Protein 1Z1A (pdb70)

Nearest PDB structures (foldseek):
  1z1a-assembly1_A  TM=1.009E+00  e=1.243E-23  Saccharomyces cerevisiae
  1z1a-assembly2_B  TM=9.935E-01  e=4.463E-21  Saccharomyces cerevisiae
  1zbx-assembly1_B  TM=9.759E-01  e=7.693E-20  Saccharomyces cerevisiae
  1zhi-assembly1_B  TM=9.668E-01  e=1.564E-17  Saccharomyces cerevisiae
  2mqh-assembly1_A  TM=4.048E-01  e=4.113E+00  Chlamydomonas reinhardtii

GO terms:
  GO:0005677 chromatin silencing complex (C, IDA)
  GO:0030466 silent mating-type cassette heterochromatin formation (P, IDA)
  GO:0030466 silent mating-type cassette heterochromatin formation (P, IMP)
  GO:0031507 heterochromatin formation (P, IMP)
  GO:0005515 protein binding (F, IPI)

Sequence (230 aa):
STEEEYVSPRFLVADGFLIDLAEEKPINPKDPRLLTLLKDHQRAIDQNLVKWNDFKKYQDPIPLKAKTLFKFCKQIKKKFLRGADFKLHTLPTVLASCVPILLDDQTVQYLYDDEEEYVSPRFLVADGFLIDLAEEKPINPKDPRLLTLLKDHQRAIDQNLVKWNDFKKYQDPIPLKAKTLFKFCKQIKKKFLRGADFKLHTLPTEANTVLASCVPILLDDQTVQYLYDD

Radius of gyration: 24.29 Å; Cα contacts (8 Å, |Δi|>4): 399; chains: 2; bounding box: 46×57×57 Å

Organism: Saccharomyces cerevisiae (strain ATCC 204508 / S288c) (NCBI:txid559292)

Solvent-accessible surface area: 15407 Å² total

Foldseek 3Di:
DADKADLDPQWIDHQLFIAGQVQLATDALVPPCCPVVHDPVSNCCVVGHDHCVVCVVPQAAAEGQHDCSVVRHDWDWDAFDQDPVRDTGHDCHDIFTWGWDADPVRDIHTYGYD/DKDDLDPQWIDFLQFIAGQVQQATDALPDPVCPVVPDPVSNCSVVGGDHQVVCVPDQAAAEGQTDPSNVRHAWDWDFFDQDPVRDTGHDDDPVPGDIFTWHWDQGPVSDIHTYGYD

Structure (mmCIF, N/CA/C/O backbone):
data_1Z1A
#
_entry.id   1Z1A
#
_cell.length_a   60.928
_cell.length_b   60.928
_cell.length_c   159.257
_cell.angle_alpha   90.00
_cell.angle_beta   90.00
_cell.angle_gamma   120.00
#
_symmetry.space_group_name_H-M   'P 32 2 1'
#
loop_
_entity.id
_entity.type
_entity.pdbx_description
1 polymer 'Regulatory protein SIR1'
2 water water
#
loop_
_atom_site.group_PDB
_atom_site.id
_atom_site.type_symbol
_atom_site.label_atom_id
_atom_site.label_alt_id
_atom_site.label_comp_id
_atom_site.label_asym_id
_atom_site.label_entity_id
_atom_site.label_seq_id
_atom_site.pdbx_PDB_ins_code
_atom_site.Cartn_x
_atom_site.Cartn_y
_atom_site.Cartn_z
_atom_site.occupancy
_atom_site.B_iso_or_equiv
_atom_site.auth_seq_id
_atom_site.auth_comp_id
_atom_site.auth_asym_id
_atom_site.auth_atom_id
_atom_site.pdbx_PDB_model_num
ATOM 1 N N . SER A 1 15 ? 28.850 0.219 69.570 1.00 80.62 484 SER A N 1
ATOM 2 C CA . SER A 1 15 ? 29.948 -0.794 69.482 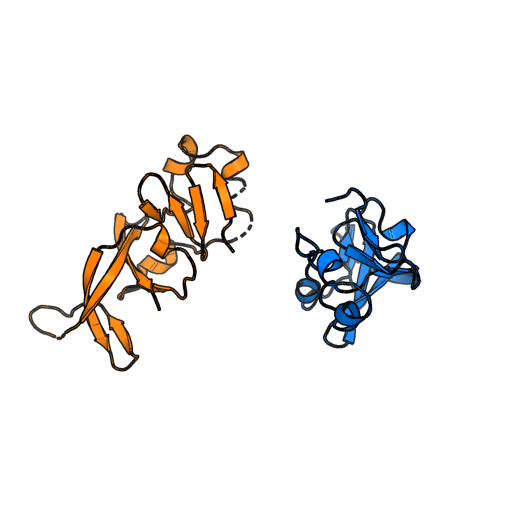1.00 82.00 484 SER A CA 1
ATOM 3 C C . SER A 1 15 ? 29.818 -1.849 70.565 1.00 79.71 484 SER A C 1
ATOM 4 O O . SER A 1 15 ? 29.122 -1.648 71.573 1.00 77.07 484 SER A O 1
ATOM 7 N N . THR A 1 16 ? 30.483 -2.978 70.356 1.00 81.14 485 THR A N 1
ATOM 8 C CA . THR A 1 16 ? 30.506 -4.027 71.360 1.00 79.18 485 THR A CA 1
ATOM 9 C C . THR A 1 16 ? 31.585 -3.761 72.409 1.00 77.00 485 THR A C 1
ATOM 10 O O . THR A 1 16 ? 31.307 -3.823 73.627 1.00 74.96 485 THR A O 1
ATOM 14 N N . GLU A 1 17 ? 32.801 -3.455 71.930 1.00 77.27 486 GLU A N 1
ATOM 15 C CA . GLU A 1 17 ? 33.967 -3.211 72.786 1.00 75.00 486 GLU A CA 1
ATOM 16 C C . GLU A 1 17 ? 33.645 -2.292 73.965 1.00 68.93 486 GLU A C 1
ATOM 17 O O . GLU A 1 17 ? 32.955 -1.282 73.816 1.00 66.92 486 GLU A O 1
ATOM 23 N N . GLU A 1 18 ? 34.140 -2.670 75.137 1.00 65.39 487 GLU A N 1
ATOM 24 C CA . GLU A 1 18 ? 33.965 -1.886 76.351 1.00 60.15 487 GLU A CA 1
ATOM 25 C C . GLU A 1 18 ? 34.669 -0.533 76.232 1.00 57.72 487 GLU A C 1
ATOM 26 O O . GLU A 1 18 ? 35.788 -0.456 75.738 1.00 58.85 487 GLU A O 1
ATOM 32 N N . GLU A 1 19 ? 34.006 0.528 76.689 1.00 53.29 488 GLU A N 1
ATOM 33 C CA . GLU A 1 19 ? 34.575 1.884 76.633 1.00 51.23 488 GLU A CA 1
ATOM 34 C C . GLU A 1 19 ? 34.617 2.593 77.984 1.00 48.22 488 GLU A C 1
ATOM 35 O O . GLU A 1 19 ? 33.617 2.682 78.695 1.00 46.21 488 GLU A O 1
ATOM 41 N N . TYR A 1 20 ? 35.793 3.095 78.316 1.00 47.81 489 TYR A N 1
ATOM 42 C CA . TYR A 1 20 ? 36.012 3.846 79.537 1.00 45.88 489 TYR A CA 1
ATOM 43 C C . TYR A 1 20 ? 35.375 5.226 79.475 1.00 43.63 489 TYR A C 1
ATOM 44 O O . TYR A 1 20 ? 35.559 5.971 78.506 1.00 43.63 489 TYR A O 1
ATOM 53 N N . VAL A 1 21 ? 34.631 5.571 80.516 1.00 41.35 490 VAL A N 1
ATOM 54 C CA . VAL A 1 21 ? 34.124 6.932 80.662 1.00 39.94 490 VAL A CA 1
ATOM 55 C C . VAL A 1 21 ? 34.746 7.598 81.903 1.00 40.22 490 VAL A C 1
ATOM 56 O O . VAL A 1 21 ? 35.393 8.640 81.808 1.00 40.41 490 VAL A O 1
ATOM 60 N N . SER A 1 22 ? 34.536 6.973 83.055 1.00 39.88 491 SER A N 1
ATOM 61 C CA . SER A 1 22 ? 35.202 7.342 84.290 1.00 41.08 491 SER A CA 1
ATOM 62 C C . SER A 1 22 ? 35.503 6.041 85.042 1.00 41.77 491 SER A C 1
ATOM 63 O O . SER A 1 22 ? 35.196 4.955 84.545 1.00 41.45 491 SER A O 1
ATOM 66 N N . PRO A 1 23 ? 36.122 6.130 86.217 1.00 43.72 492 PRO A N 1
ATOM 67 C CA . PRO A 1 23 ? 36.386 4.927 87.027 1.00 44.89 492 PRO A CA 1
ATOM 68 C C . PRO A 1 23 ? 35.088 4.230 87.415 1.00 43.57 492 PRO A C 1
ATOM 69 O O . PRO A 1 23 ? 35.055 3.012 87.603 1.00 44.59 492 PRO A O 1
ATOM 73 N N . ARG A 1 24 ? 34.023 5.013 87.506 1.00 41.65 493 ARG A N 1
ATOM 74 C CA . ARG A 1 24 ? 32.733 4.513 87.924 1.00 40.61 493 ARG A CA 1
ATOM 75 C C . ARG A 1 24 ? 31.827 4.111 86.742 1.00 37.41 493 ARG A C 1
ATOM 76 O O . ARG A 1 24 ? 30.866 3.361 86.934 1.00 35.99 493 ARG A O 1
ATOM 84 N N . PHE A 1 25 ? 32.143 4.609 85.533 1.00 35.26 494 PHE A N 1
ATOM 85 C CA . PHE A 1 25 ? 31.241 4.466 84.387 1.00 33.15 494 PHE A CA 1
ATOM 86 C C . PHE A 1 25 ? 31.888 3.863 83.151 1.00 33.31 494 PHE A C 1
ATOM 87 O O . PHE A 1 25 ? 32.944 4.317 82.671 1.00 34.24 494 PHE A O 1
ATOM 95 N N . LEU A 1 26 ? 31.210 2.862 82.623 1.00 32.66 495 LEU A N 1
ATOM 96 C CA . LEU A 1 26 ? 31.700 2.040 81.545 1.00 33.33 495 LEU A CA 1
ATOM 97 C C . LEU A 1 26 ? 30.582 1.975 80.518 1.00 32.40 495 LEU A C 1
ATOM 98 O O . LEU A 1 26 ? 29.396 2.028 80.882 1.00 31.57 495 LEU A O 1
ATOM 103 N N . VAL A 1 27 ? 30.947 1.860 79.246 1.00 32.14 496 VAL A N 1
ATOM 104 C CA . VAL A 1 27 ? 29.967 1.589 78.210 1.00 31.46 496 VAL A CA 1
ATOM 105 C C . VAL A 1 27 ? 30.168 0.196 77.621 1.00 32.26 496 VAL A C 1
ATOM 106 O O . VAL A 1 27 ? 31.288 -0.192 77.275 1.00 33.40 496 VAL A O 1
ATOM 110 N N . ALA A 1 28 ? 29.081 -0.555 77.527 1.00 31.50 497 ALA A N 1
ATOM 111 C CA . ALA A 1 28 ? 29.106 -1.865 76.886 1.00 33.09 497 ALA A CA 1
ATOM 112 C C . ALA A 1 28 ? 27.768 -2.115 76.252 1.00 32.95 497 ALA A C 1
ATOM 113 O O . ALA A 1 28 ? 26.717 -1.787 76.844 1.00 32.07 497 ALA A O 1
ATOM 115 N N . ASP A 1 29 ? 27.814 -2.655 75.034 1.00 34.60 498 ASP A N 1
ATOM 116 C CA . ASP A 1 29 ? 26.636 -3.091 74.285 1.00 35.65 498 ASP A CA 1
ATOM 117 C C . ASP A 1 29 ? 25.559 -2.017 74.156 1.00 34.72 498 ASP A C 1
ATOM 118 O O . ASP A 1 29 ? 24.379 -2.289 74.290 1.00 35.17 498 ASP A O 1
ATOM 123 N N . GLY A 1 30 ? 25.984 -0.797 73.893 1.00 35.58 499 GLY A N 1
ATOM 124 C CA . GLY A 1 30 ? 25.070 0.325 73.738 1.00 35.75 499 GLY A CA 1
ATOM 125 C C . GLY A 1 30 ? 24.567 0.937 75.038 1.00 34.09 499 GLY A C 1
ATOM 126 O O . GLY A 1 30 ? 23.772 1.891 75.010 1.00 35.04 499 GLY A O 1
ATOM 127 N N . PHE A 1 31 ? 25.010 0.410 76.179 1.00 31.86 500 PHE A N 1
ATOM 128 C CA . PHE A 1 31 ? 24.518 0.939 77.454 1.00 30.11 500 PHE A CA 1
ATOM 129 C C . PHE A 1 31 ? 25.615 1.534 78.277 1.00 29.69 500 PHE A C 1
ATOM 130 O O . PHE A 1 31 ? 26.762 1.072 78.234 1.00 30.13 500 PHE A O 1
ATOM 138 N N . LEU A 1 32 ? 25.270 2.582 79.014 1.00 29.13 501 LEU A N 1
ATOM 139 C CA . LEU A 1 32 ? 26.173 3.121 80.013 1.00 28.55 501 LEU A CA 1
ATOM 140 C C . LEU A 1 32 ? 25.875 2.434 81.334 1.00 28.16 501 LEU A C 1
ATOM 141 O O . LEU A 1 32 ? 24.726 2.438 81.806 1.00 27.54 501 LEU A O 1
ATOM 146 N N . ILE A 1 33 ? 26.917 1.855 81.928 1.00 28.40 502 ILE A N 1
ATOM 147 C CA . ILE A 1 33 ? 26.786 1.078 83.149 1.00 29.15 502 ILE A CA 1
ATOM 148 C C . ILE A 1 33 ? 27.374 1.782 84.368 1.00 30.61 502 ILE A C 1
ATOM 149 O O . ILE A 1 33 ? 28.534 2.224 84.363 1.00 31.11 502 ILE A O 1
ATOM 154 N N . ASP A 1 34 ? 26.559 1.871 85.414 1.00 31.77 503 ASP A N 1
ATOM 155 C CA . ASP A 1 34 ? 26.988 2.383 86.697 1.00 33.56 503 ASP A CA 1
ATOM 156 C C . ASP A 1 34 ? 27.636 1.221 87.444 1.00 35.39 503 ASP A C 1
ATOM 157 O O . ASP A 1 34 ? 26.942 0.318 87.900 1.00 35.92 503 ASP A O 1
ATOM 162 N N . LEU A 1 35 ? 28.964 1.248 87.562 1.00 36.81 504 LEU A N 1
ATOM 163 C CA . LEU A 1 35 ? 29.710 0.112 88.102 1.00 39.26 504 LEU A CA 1
ATOM 164 C C . LEU A 1 35 ? 29.607 0.005 89.612 1.00 42.54 504 LEU A C 1
ATOM 165 O O . LEU A 1 35 ? 29.843 -1.060 90.180 1.00 44.55 504 LEU A O 1
ATOM 170 N N . ALA A 1 36 ? 29.247 1.105 90.256 1.00 44.17 505 ALA A N 1
ATOM 171 C CA . ALA A 1 36 ? 29.083 1.117 91.706 1.00 48.31 505 ALA A CA 1
ATOM 172 C C . ALA A 1 36 ? 27.696 0.602 92.116 1.00 48.76 505 ALA A C 1
ATOM 173 O O . ALA A 1 36 ? 27.564 -0.089 93.117 1.00 51.40 505 ALA A O 1
ATOM 175 N N . GLU A 1 37 ? 26.676 0.942 91.331 1.00 46.89 506 GLU A N 1
ATOM 176 C CA . GLU A 1 37 ? 25.316 0.414 91.549 1.00 47.66 506 GLU A CA 1
ATOM 177 C C . GLU A 1 37 ? 25.031 -0.875 90.757 1.00 44.70 506 GLU A C 1
ATOM 178 O O . GLU A 1 37 ? 24.018 -1.528 90.975 1.00 44.51 506 GLU A O 1
ATOM 184 N N . GLU A 1 38 ? 25.946 -1.230 89.858 1.00 42.72 507 GLU A N 1
ATOM 185 C CA . GLU A 1 38 ? 25.841 -2.439 89.036 1.00 41.37 507 GLU A CA 1
ATOM 186 C C . GLU A 1 38 ? 24.537 -2.500 88.233 1.00 39.22 507 GLU A C 1
ATOM 187 O O . GLU A 1 38 ? 23.844 -3.531 88.212 1.00 38.34 507 GLU A O 1
ATOM 193 N N . LYS A 1 39 ? 24.214 -1.385 87.573 1.00 37.82 508 LYS A N 1
ATOM 194 C CA . LYS A 1 39 ? 23.059 -1.308 86.680 1.00 37.12 508 LYS A CA 1
ATOM 195 C C . LYS A 1 39 ? 23.310 -0.329 85.524 1.00 35.64 508 LYS A C 1
ATOM 196 O O . LYS A 1 39 ? 24.155 0.573 85.633 1.00 35.96 508 LYS A O 1
ATOM 202 N N . PRO A 1 40 ? 22.580 -0.484 84.424 1.00 34.20 509 PRO A N 1
ATOM 203 C CA . PRO A 1 40 ? 22.599 0.535 83.376 1.00 34.23 509 PRO A CA 1
ATOM 204 C C . PRO A 1 40 ? 22.005 1.833 83.912 1.00 35.56 509 PRO A C 1
ATOM 205 O O . PRO A 1 40 ? 21.217 1.824 84.858 1.00 36.80 509 PRO A O 1
ATOM 209 N N . ILE A 1 41 ? 22.419 2.949 83.339 1.00 36.46 510 ILE A N 1
ATOM 210 C CA . ILE A 1 41 ? 21.756 4.217 83.607 1.00 38.71 510 ILE A CA 1
ATOM 211 C C . ILE A 1 41 ? 21.458 4.891 82.278 1.00 39.40 510 ILE A C 1
ATOM 212 O O . ILE A 1 41 ? 22.273 4.837 81.350 1.00 38.73 510 ILE A O 1
ATOM 217 N N . ASN A 1 42 ? 20.254 5.440 82.154 1.00 42.15 511 ASN A N 1
ATOM 218 C CA . ASN A 1 42 ? 19.893 6.257 81.000 1.00 44.47 511 ASN A CA 1
ATOM 219 C C . ASN A 1 42 ? 20.976 7.319 80.778 1.00 45.81 511 ASN A C 1
ATOM 220 O O . ASN A 1 42 ? 21.311 8.051 81.699 1.00 46.14 511 ASN A O 1
ATOM 225 N N . PRO A 1 43 ? 21.538 7.369 79.572 1.00 46.91 512 PRO A N 1
ATOM 226 C CA . PRO A 1 43 ? 22.535 8.387 79.215 1.00 48.81 512 PRO A CA 1
ATOM 227 C C . PRO A 1 43 ? 22.002 9.820 79.322 1.00 52.91 512 PRO A C 1
ATOM 228 O O . PRO A 1 43 ? 22.778 10.774 79.263 1.00 53.83 512 PRO A O 1
ATOM 232 N N . LYS A 1 44 ? 20.692 9.959 79.484 1.00 56.41 513 LYS A N 1
ATOM 233 C CA . LYS A 1 44 ? 20.059 11.262 79.595 1.00 61.21 513 LYS A CA 1
ATOM 234 C C . LYS A 1 44 ? 19.538 11.480 81.010 1.00 63.13 513 LYS A C 1
ATOM 235 O O . LYS A 1 44 ? 18.760 12.401 81.262 1.00 66.60 513 LYS A O 1
ATOM 241 N N . ASP A 1 45 ? 19.955 10.610 81.930 1.00 62.11 514 ASP A N 1
ATOM 242 C CA . ASP A 1 45 ? 19.588 10.741 83.329 1.00 63.94 514 ASP A CA 1
ATOM 243 C C . ASP A 1 45 ? 20.145 12.062 83.833 1.00 66.49 514 ASP A C 1
ATOM 244 O O . ASP A 1 45 ? 21.341 12.333 83.676 1.00 65.11 514 ASP A O 1
ATOM 249 N N . PRO A 1 46 ? 19.268 12.889 84.416 1.00 70.54 515 PRO A N 1
ATOM 250 C CA . PRO A 1 46 ? 19.652 14.217 84.914 1.00 73.12 515 PRO A CA 1
ATOM 251 C C . PRO A 1 46 ? 20.795 14.187 85.927 1.00 72.34 515 PRO A C 1
ATOM 252 O O . PRO A 1 46 ? 21.539 15.166 86.017 1.00 73.49 515 PRO A O 1
ATOM 256 N N . ARG A 1 47 ? 20.957 13.094 86.666 1.00 70.66 516 ARG A N 1
ATOM 257 C CA . ARG A 1 47 ? 22.004 13.083 87.686 1.00 70.67 516 ARG A CA 1
ATOM 258 C C . ARG A 1 47 ? 23.428 12.801 87.156 1.00 67.01 516 ARG A C 1
ATOM 259 O O . ARG A 1 47 ? 24.398 12.806 87.921 1.00 67.04 516 ARG A O 1
ATOM 267 N N . LEU A 1 48 ? 23.545 12.640 85.838 1.00 63.96 517 LEU A N 1
ATOM 268 C CA . LEU A 1 48 ? 24.852 12.570 85.185 1.00 61.04 517 LEU A CA 1
ATOM 269 C C . LEU A 1 48 ? 25.521 13.942 85.076 1.00 62.34 517 LEU A C 1
ATOM 270 O O . LEU A 1 48 ? 26.721 14.026 84.810 1.00 61.07 517 LEU A O 1
ATOM 275 N N . LEU A 1 49 ? 24.746 15.008 85.282 1.00 64.97 518 LEU A N 1
ATOM 276 C CA . LEU A 1 49 ? 25.287 16.370 85.281 1.00 66.91 518 LEU A CA 1
ATOM 277 C C . LEU A 1 49 ? 26.177 16.593 86.500 1.00 67.51 518 LEU A C 1
ATOM 278 O O . LEU A 1 49 ? 27.198 17.266 86.415 1.00 67.38 518 LEU A O 1
ATOM 283 N N . THR A 1 50 ? 25.779 16.000 87.624 1.00 68.39 519 THR A N 1
ATOM 284 C CA . THR A 1 50 ? 26.567 15.983 88.858 1.00 69.51 519 THR A CA 1
ATOM 285 C C . THR A 1 50 ? 27.668 14.920 88.810 1.00 65.66 519 THR A C 1
ATOM 286 O O . THR A 1 50 ? 28.786 15.160 89.254 1.00 66.28 519 THR A O 1
ATOM 290 N N . LEU A 1 51 ? 27.337 13.739 88.288 1.00 61.85 520 LEU A N 1
ATOM 291 C CA . LEU A 1 51 ? 28.210 12.571 88.421 1.00 58.61 520 LEU A CA 1
ATOM 292 C C . LEU A 1 51 ? 29.352 12.522 87.403 1.00 55.41 520 LEU A C 1
ATOM 293 O O . LEU A 1 51 ? 30.399 11.941 87.677 1.00 55.04 520 LEU A O 1
ATOM 298 N N . LEU A 1 52 ? 29.157 13.140 86.244 1.00 53.12 521 LEU A N 1
ATOM 299 C CA . LEU A 1 52 ? 30.206 13.194 85.229 1.00 50.23 521 LEU A CA 1
ATOM 300 C C . LEU A 1 52 ? 30.574 14.630 84.845 1.00 51.11 521 LEU A C 1
ATOM 301 O O . LEU A 1 52 ? 29.715 15.490 84.719 1.00 52.27 521 LEU A O 1
ATOM 306 N N . LYS A 1 53 ? 31.862 14.872 84.655 1.00 50.59 522 LYS A N 1
ATOM 307 C CA . LYS A 1 53 ? 32.333 16.132 84.088 1.00 51.48 522 LYS A CA 1
ATOM 308 C C . LYS A 1 53 ? 31.842 16.329 82.635 1.00 50.92 522 LYS A C 1
ATOM 309 O O . LYS A 1 53 ? 31.462 15.366 81.948 1.00 49.85 522 LYS A O 1
ATOM 315 N N . ASP A 1 54 ? 31.859 17.580 82.186 1.00 52.44 523 ASP A N 1
ATOM 316 C CA . ASP A 1 54 ? 31.509 17.944 80.814 1.00 52.57 523 ASP A CA 1
ATOM 317 C C . ASP A 1 54 ? 32.169 17.068 79.755 1.00 50.44 523 ASP A C 1
ATOM 318 O O . ASP A 1 54 ? 31.489 16.583 78.844 1.00 50.22 523 ASP A O 1
ATOM 323 N N . HIS A 1 55 ? 33.493 16.892 79.861 1.00 49.17 524 HIS A N 1
ATOM 324 C CA . HIS A 1 55 ? 34.260 16.113 78.883 1.00 47.66 524 HIS A CA 1
ATOM 325 C C . HIS A 1 55 ? 33.758 14.671 78.794 1.00 46.27 524 HIS A C 1
ATOM 326 O O . HIS A 1 55 ? 33.663 14.111 77.703 1.00 46.17 524 HIS A O 1
ATOM 333 N N . GLN A 1 56 ? 33.445 14.082 79.943 1.00 45.28 525 GLN A N 1
ATOM 334 C CA . GLN A 1 56 ? 32.969 12.704 79.991 1.00 44.63 525 GLN A CA 1
ATOM 335 C C . GLN A 1 56 ? 31.569 12.573 79.347 1.00 44.89 525 GLN A C 1
ATOM 336 O O . GLN A 1 56 ? 31.323 11.643 78.576 1.00 44.23 525 GLN A O 1
ATOM 342 N N . ARG A 1 57 ? 30.678 13.522 79.635 1.00 46.25 526 ARG A N 1
ATOM 343 C CA . ARG A 1 57 ? 29.381 13.575 78.967 1.00 47.61 526 ARG A CA 1
ATOM 344 C C . ARG A 1 57 ? 29.504 13.804 77.447 1.00 49.23 526 ARG A C 1
ATOM 345 O O . ARG A 1 57 ? 28.704 13.265 76.652 1.00 49.21 526 ARG A O 1
ATOM 353 N N . ALA A 1 58 ? 30.516 14.575 77.050 1.00 50.37 527 ALA A N 1
ATOM 354 C CA . ALA A 1 58 ? 30.798 14.811 75.643 1.00 52.89 527 ALA A CA 1
ATOM 355 C C . ALA A 1 58 ? 31.294 13.542 74.944 1.00 53.00 527 ALA A C 1
ATOM 356 O O . ALA A 1 58 ? 30.993 13.324 73.770 1.00 54.21 527 ALA A O 1
ATOM 370 N N . ILE A 1 60 ? 30.330 10.533 75.830 1.00 52.87 529 ILE A N 1
ATOM 371 C CA . ILE A 1 60 ? 29.120 9.722 75.728 1.00 53.36 529 ILE A CA 1
ATOM 372 C C . ILE A 1 60 ? 28.274 10.084 74.498 1.00 56.20 529 ILE A C 1
ATOM 373 O O . ILE A 1 60 ? 27.696 9.207 73.870 1.00 56.73 529 ILE A O 1
ATOM 378 N N . ASP A 1 61 ? 28.234 11.369 74.143 1.00 59.05 530 ASP A N 1
ATOM 379 C CA . ASP A 1 61 ? 27.479 11.810 72.967 1.00 62.91 530 ASP A CA 1
ATOM 380 C C . ASP A 1 61 ? 28.092 11.272 71.676 1.00 64.59 530 ASP A C 1
ATOM 381 O O . ASP A 1 61 ? 27.383 11.039 70.698 1.00 66.96 530 ASP A O 1
ATOM 386 N N . GLN A 1 62 ? 29.405 11.052 71.689 1.00 64.05 531 GLN A N 1
ATOM 387 C CA . GLN A 1 62 ? 30.114 10.529 70.522 1.00 66.18 531 GLN A CA 1
ATOM 388 C C . GLN A 1 62 ? 30.059 8.989 70.413 1.00 65.40 531 GLN A C 1
ATOM 389 O O . GLN A 1 62 ? 30.689 8.391 69.535 1.00 67.38 531 GLN A O 1
ATOM 403 N N . ASN A 1 64 ? 27.074 6.943 70.408 1.00 63.88 533 ASN A N 1
ATOM 404 C CA . ASN A 1 64 ? 25.826 6.357 69.901 1.00 64.91 533 ASN A CA 1
ATOM 405 C C . ASN A 1 64 ? 25.253 5.251 70.793 1.00 61.57 533 ASN A C 1
ATOM 406 O O . ASN A 1 64 ? 25.252 4.081 70.428 1.00 62.04 533 ASN A O 1
ATOM 411 N N . LEU A 1 65 ? 24.768 5.635 71.961 1.00 58.44 534 LEU A N 1
ATOM 412 C CA . LEU A 1 65 ? 24.155 4.683 72.870 1.00 55.43 534 LEU A CA 1
ATOM 413 C C . LEU A 1 65 ? 22.667 4.536 72.574 1.00 56.43 534 LEU A C 1
ATOM 414 O O . LEU A 1 65 ? 22.045 5.418 71.964 1.00 58.37 534 LEU A O 1
ATOM 419 N N . VAL A 1 66 ? 22.108 3.408 72.994 1.00 55.13 535 VAL A N 1
ATOM 420 C CA . VAL A 1 66 ? 20.675 3.166 72.884 1.00 56.12 535 VAL A CA 1
ATOM 421 C C . VAL A 1 66 ? 19.879 4.276 73.595 1.00 56.54 535 VAL A C 1
ATOM 422 O O . VAL A 1 66 ? 20.193 4.654 74.723 1.00 54.49 535 VAL A O 1
ATOM 426 N N . LYS A 1 67 ? 18.876 4.812 72.908 1.00 60.02 536 LYS A N 1
ATOM 427 C CA . LYS A 1 67 ? 17.986 5.805 73.489 1.00 61.99 536 LYS A CA 1
ATOM 428 C C . LYS A 1 67 ? 16.906 5.073 74.210 1.00 61.41 536 LYS A C 1
ATOM 429 O O . LYS A 1 67 ? 16.193 4.265 73.615 1.00 62.36 536 LYS A O 1
ATOM 435 N N . TRP A 1 68 ? 16.790 5.343 75.504 1.00 60.58 537 TRP A N 1
ATOM 436 C CA . TRP A 1 68 ? 15.884 4.596 76.369 1.00 60.24 537 TRP A CA 1
ATOM 437 C C . TRP A 1 68 ? 14.420 4.889 76.090 1.00 64.93 537 TRP A C 1
ATOM 438 O O . TRP A 1 68 ? 13.570 4.034 76.322 1.00 64.60 537 TRP A O 1
ATOM 449 N N . ASN A 1 69 ? 14.133 6.092 75.582 1.00 70.16 538 ASN A N 1
ATOM 450 C CA . ASN A 1 69 ? 12.765 6.466 75.192 1.00 76.43 538 ASN A CA 1
ATOM 451 C C . ASN A 1 69 ? 12.136 5.509 74.179 1.00 78.47 538 ASN A C 1
ATOM 452 O O . ASN A 1 69 ? 10.923 5.313 74.175 1.00 80.91 538 ASN A O 1
ATOM 457 N N . ASP A 1 70 ? 12.968 4.902 73.341 1.00 78.54 539 ASP A N 1
ATOM 458 C CA . ASP A 1 70 ? 12.494 3.943 72.353 1.00 81.33 539 ASP A CA 1
ATOM 459 C C . ASP A 1 70 ? 11.847 2.710 72.988 1.00 80.34 539 ASP A C 1
ATOM 460 O O . ASP A 1 70 ? 11.118 1.979 72.322 1.00 82.30 539 ASP A O 1
ATOM 465 N N . PHE A 1 71 ? 12.110 2.491 74.276 1.00 78.20 540 PHE A N 1
ATOM 466 C CA . PHE A 1 71 ? 11.594 1.319 74.982 1.00 77.34 540 PHE A CA 1
ATOM 467 C C . PHE A 1 71 ? 10.165 1.505 75.452 1.00 81.01 540 PHE A C 1
ATOM 468 O O . PHE A 1 71 ? 9.480 0.525 75.760 1.00 81.06 540 PHE A O 1
ATOM 476 N N . LYS A 1 72 ? 9.722 2.759 75.513 1.00 85.23 541 LYS A N 1
ATOM 477 C CA . LYS A 1 72 ? 8.432 3.117 76.116 1.00 89.51 541 LYS A CA 1
ATOM 478 C C . LYS A 1 72 ? 7.269 2.265 75.606 1.00 91.89 541 LYS A C 1
ATOM 479 O O . LYS A 1 72 ? 6.414 1.832 76.385 1.00 92.28 541 LYS A O 1
ATOM 485 N N . LYS A 1 73 ? 7.257 2.020 74.299 1.00 94.08 542 LYS A N 1
ATOM 486 C CA . LYS A 1 73 ? 6.172 1.288 73.655 1.00 97.35 542 LYS A CA 1
ATOM 487 C C . LYS A 1 73 ? 6.228 -0.207 73.951 1.00 93.56 542 LYS A C 1
ATOM 488 O O . LYS A 1 73 ? 5.190 -0.843 74.161 1.00 94.99 542 LYS A O 1
ATOM 494 N N . TYR A 1 74 ? 7.448 -0.749 73.978 1.00 89.02 543 TYR A N 1
ATOM 495 C CA . TYR A 1 74 ? 7.696 -2.188 74.113 1.00 85.02 543 TYR A CA 1
ATOM 496 C C . TYR A 1 74 ? 6.840 -2.802 75.199 1.00 82.65 543 TYR A C 1
ATOM 497 O O . TYR A 1 74 ? 6.904 -2.394 76.358 1.00 81.19 543 TYR A O 1
ATOM 506 N N . GLN A 1 75 ? 6.025 -3.775 74.815 1.00 81.97 544 GLN A N 1
ATOM 507 C CA . GLN A 1 75 ? 5.233 -4.526 75.780 1.00 79.46 544 GLN A CA 1
ATOM 508 C C . GLN A 1 75 ? 6.031 -5.717 76.311 1.00 73.54 544 GLN A C 1
ATOM 509 O O . GLN A 1 75 ? 5.819 -6.155 77.440 1.00 72.30 544 GLN A O 1
ATOM 515 N N . ASP A 1 76 ? 6.971 -6.212 75.501 1.00 69.17 545 ASP A N 1
ATOM 516 C CA . ASP A 1 76 ? 7.801 -7.361 75.867 1.00 63.30 545 ASP A CA 1
ATOM 517 C C . ASP A 1 76 ? 9.177 -6.933 76.396 1.00 58.60 545 ASP A C 1
ATOM 518 O O . ASP A 1 76 ? 9.630 -5.821 76.112 1.00 58.59 545 ASP A O 1
ATOM 523 N N . PRO A 1 77 ? 9.835 -7.817 77.162 1.00 54.20 546 PRO A N 1
ATOM 524 C CA . PRO A 1 77 ? 11.216 -7.591 77.616 1.00 50.41 546 PRO A CA 1
ATOM 525 C C . PRO A 1 77 ? 12.164 -7.494 76.427 1.00 49.59 546 PRO A C 1
ATOM 526 O O . PRO A 1 77 ? 11.798 -7.946 75.336 1.00 50.76 546 PRO A O 1
ATOM 530 N N . ILE A 1 78 ? 13.355 -6.926 76.633 1.00 46.92 547 ILE A N 1
ATOM 531 C CA . ILE A 1 78 ? 14.233 -6.522 75.530 1.00 46.79 547 ILE A CA 1
ATOM 532 C C . ILE A 1 78 ? 15.415 -7.486 75.314 1.00 46.09 547 ILE A C 1
ATOM 533 O O . ILE A 1 78 ? 16.311 -7.588 76.163 1.00 43.82 547 ILE A O 1
ATOM 538 N N . PRO A 1 79 ? 15.417 -8.189 74.176 1.00 47.88 548 PRO A N 1
ATOM 539 C CA . PRO A 1 79 ? 16.514 -9.106 73.847 1.00 48.21 548 PRO A CA 1
ATOM 540 C C . PRO A 1 79 ? 17.741 -8.331 73.357 1.00 48.36 548 PRO A C 1
ATOM 541 O O . PRO A 1 79 ? 17.610 -7.438 72.533 1.00 49.93 548 PRO A O 1
ATOM 545 N N . LEU A 1 80 ? 18.907 -8.654 73.903 1.00 47.39 549 LEU A N 1
ATOM 546 C CA . LEU A 1 80 ? 20.148 -8.005 73.527 1.00 47.62 549 LEU A CA 1
ATOM 547 C C . LEU A 1 80 ? 21.153 -9.045 73.099 1.00 49.36 549 LEU A C 1
ATOM 548 O O . LEU A 1 80 ? 21.409 -10.005 73.823 1.00 48.94 549 LEU A O 1
ATOM 553 N N . LYS A 1 81 ? 21.729 -8.846 71.929 1.00 52.23 550 LYS A N 1
ATOM 554 C CA . LYS A 1 81 ? 22.869 -9.630 71.496 1.00 55.38 550 LYS A CA 1
ATOM 555 C C . LYS A 1 81 ? 24.138 -9.065 72.145 1.00 54.03 550 LYS A C 1
ATOM 556 O O . LYS A 1 81 ? 25.037 -8.551 71.457 1.00 55.93 550 LYS A O 1
ATOM 562 N N . ALA A 1 82 ? 24.198 -9.177 73.475 1.00 50.58 551 ALA A N 1
ATOM 563 C CA . ALA A 1 82 ? 25.231 -8.543 74.287 1.00 49.01 551 ALA A CA 1
ATOM 564 C C . ALA A 1 82 ? 26.496 -9.382 74.441 1.00 50.71 551 ALA A C 1
ATOM 565 O O . ALA A 1 82 ? 26.432 -10.610 74.545 1.00 51.96 551 ALA A O 1
ATOM 567 N N . LYS A 1 83 ? 27.640 -8.705 74.496 1.00 50.87 552 LYS A N 1
ATOM 568 C CA . LYS A 1 83 ? 28.918 -9.379 74.699 1.00 53.04 552 LYS A CA 1
ATOM 569 C C . LYS A 1 83 ? 29.430 -9.327 76.143 1.00 50.63 552 LYS A C 1
ATOM 570 O O . LYS A 1 83 ? 30.174 -10.207 76.556 1.00 52.47 552 LYS A O 1
ATOM 576 N N . THR A 1 84 ? 29.051 -8.289 76.896 1.00 46.69 553 THR A N 1
ATOM 577 C CA . THR A 1 84 ? 29.675 -8.020 78.200 1.00 45.52 553 THR A CA 1
ATOM 578 C C . THR A 1 84 ? 28.755 -7.362 79.238 1.00 41.90 553 THR A C 1
ATOM 579 O O . THR A 1 84 ? 29.006 -7.465 80.435 1.00 42.30 553 THR A O 1
ATOM 583 N N . LEU A 1 85 ? 27.708 -6.683 78.779 1.00 38.90 554 LEU A N 1
ATOM 584 C CA . LEU A 1 85 ? 26.786 -5.983 79.667 1.00 35.97 554 LEU A CA 1
ATOM 585 C C . LEU A 1 85 ? 26.403 -6.778 80.919 1.00 35.67 554 LEU A C 1
ATOM 586 O O . LEU A 1 85 ? 26.482 -6.251 82.040 1.00 35.16 554 LEU A O 1
ATOM 591 N N . PHE A 1 86 ? 26.003 -8.039 80.733 1.00 35.73 555 PHE A N 1
ATOM 592 C CA . PHE A 1 86 ? 25.477 -8.851 81.838 1.00 36.09 555 PHE A CA 1
ATOM 593 C C . PHE A 1 86 ? 26.527 -9.251 82.883 1.00 38.23 555 PHE A C 1
ATOM 594 O O . PHE A 1 86 ? 26.191 -9.728 83.971 1.00 39.25 555 PHE A O 1
ATOM 602 N N . LYS A 1 87 ? 27.788 -9.025 82.559 1.00 39.53 556 LYS A N 1
ATOM 603 C CA . LYS A 1 87 ? 28.896 -9.283 83.472 1.00 41.94 556 LYS A CA 1
ATOM 604 C C . LYS A 1 87 ? 28.930 -8.225 84.618 1.00 40.71 556 LYS A C 1
ATOM 605 O O . LYS A 1 87 ? 29.430 -8.494 85.719 1.00 41.48 556 LYS A O 1
ATOM 611 N N . PHE A 1 88 ? 28.376 -7.041 84.344 1.00 37.85 557 PHE A N 1
ATOM 612 C CA . PHE A 1 88 ? 28.524 -5.886 85.232 1.00 37.28 557 PHE A CA 1
ATOM 613 C C . PHE A 1 88 ? 27.239 -5.531 85.986 1.00 36.16 557 PHE A C 1
ATOM 614 O O . PHE A 1 88 ? 27.267 -4.727 86.921 1.00 36.98 557 PHE A O 1
ATOM 622 N N . CYS A 1 89 ? 26.122 -6.120 85.573 1.00 34.65 558 CYS A N 1
ATOM 623 C CA . CYS A 1 89 ? 24.803 -5.741 86.073 1.00 33.46 558 CYS A CA 1
ATOM 624 C C . CYS A 1 89 ? 24.158 -6.817 86.945 1.00 34.15 558 CYS A C 1
ATOM 625 O O . CYS A 1 89 ? 24.079 -7.972 86.548 1.00 34.19 558 CYS A O 1
ATOM 628 N N . LYS A 1 90 ? 23.704 -6.428 88.134 1.00 35.44 559 LYS A N 1
ATOM 629 C CA . LYS A 1 90 ? 22.875 -7.300 88.965 1.00 37.51 559 LYS A CA 1
ATOM 630 C C . LYS A 1 90 ? 21.657 -7.784 88.163 1.00 35.84 559 LYS A C 1
ATOM 631 O O . LYS A 1 90 ? 20.982 -6.986 87.496 1.00 34.11 559 LYS A O 1
ATOM 637 N N . GLN A 1 91 ? 21.400 -9.090 88.221 1.00 36.50 560 GLN A N 1
ATOM 638 C CA . GLN A 1 91 ? 20.254 -9.705 87.553 1.00 35.84 560 GLN A CA 1
ATOM 639 C C . GLN A 1 91 ? 19.267 -10.246 88.583 1.00 37.69 560 GLN A C 1
ATOM 640 O O . GLN A 1 91 ? 19.643 -10.592 89.705 1.00 40.34 560 GLN A O 1
ATOM 646 N N . ILE A 1 92 ? 18.005 -10.331 88.180 1.00 37.06 561 ILE A N 1
ATOM 647 C CA . ILE A 1 92 ? 16.977 -11.055 88.909 1.00 38.21 561 ILE A CA 1
ATOM 648 C C . ILE A 1 92 ? 16.483 -12.173 87.982 1.00 37.54 561 ILE A C 1
ATOM 649 O O . ILE A 1 92 ? 16.781 -12.155 86.787 1.00 36.03 561 ILE A O 1
ATOM 654 N N . LYS A 1 93 ? 15.730 -13.132 88.521 1.00 38.95 562 LYS A N 1
ATOM 655 C CA . LYS A 1 93 ? 15.051 -14.117 87.694 1.00 38.82 562 LYS A CA 1
ATOM 656 C C . LYS A 1 93 ? 13.563 -13.827 87.627 1.00 38.86 562 LYS A C 1
ATOM 657 O O . LYS A 1 93 ? 12.908 -13.675 88.655 1.00 40.43 562 LYS A O 1
ATOM 663 N N . LYS A 1 94 ? 13.037 -13.730 86.410 1.00 38.10 563 LYS A N 1
ATOM 664 C CA . LYS A 1 94 ? 11.623 -13.410 86.195 1.00 38.85 563 LYS A CA 1
ATOM 665 C C . LYS A 1 94 ? 10.947 -14.452 85.300 1.00 38.83 563 LYS A C 1
ATOM 666 O O . LYS A 1 94 ? 11.594 -15.059 84.449 1.00 38.17 563 LYS A O 1
ATOM 672 N N . LYS A 1 95 ? 9.647 -14.655 85.502 1.00 40.55 564 LYS A N 1
ATOM 673 C CA . LYS A 1 95 ? 8.859 -15.550 84.654 1.00 41.92 564 LYS A CA 1
ATOM 674 C C . LYS A 1 95 ? 8.308 -14.826 83.421 1.00 41.96 564 LYS A C 1
ATOM 675 O O . LYS A 1 95 ? 7.731 -13.754 83.539 1.00 42.28 564 LYS A O 1
ATOM 681 N N . PHE A 1 96 ? 8.496 -15.423 82.247 1.00 42.68 565 PHE A N 1
ATOM 682 C CA . PHE A 1 96 ? 7.955 -14.880 81.001 1.00 44.45 565 PHE A CA 1
ATOM 683 C C . PHE A 1 96 ? 7.309 -15.988 80.175 1.00 47.63 565 PHE A C 1
ATOM 684 O O . PHE A 1 96 ? 7.571 -17.189 80.397 1.00 47.91 565 PHE A O 1
ATOM 692 N N . LEU A 1 97 ? 6.467 -15.584 79.220 1.00 50.93 566 LEU A N 1
ATOM 693 C CA . LEU A 1 97 ? 5.986 -16.480 78.182 1.00 54.59 566 LEU A CA 1
ATOM 694 C C . LEU A 1 97 ? 7.092 -16.711 77.175 1.00 56.17 566 LEU A C 1
ATOM 695 O O . LEU A 1 97 ? 7.753 -15.768 76.738 1.00 56.16 566 LEU A O 1
ATOM 700 N N . ARG A 1 98 ? 7.308 -17.971 76.833 1.00 58.77 567 ARG A N 1
ATOM 701 C CA . ARG A 1 98 ? 8.154 -18.324 75.713 1.00 62.22 567 ARG A CA 1
ATOM 702 C C . ARG A 1 98 ? 7.277 -18.463 74.472 1.00 65.90 567 ARG A C 1
ATOM 703 O O . ARG A 1 98 ? 6.455 -19.376 74.381 1.00 67.35 567 ARG A O 1
ATOM 711 N N . GLY A 1 99 ? 7.438 -17.536 73.537 1.00 68.24 568 GLY A N 1
ATOM 712 C CA . GLY A 1 99 ? 6.605 -17.497 72.355 1.00 73.28 568 GLY A CA 1
ATOM 713 C C . GLY A 1 99 ? 7.143 -18.373 71.249 1.00 77.21 568 GLY A C 1
ATOM 714 O O . GLY A 1 99 ? 8.306 -18.786 71.287 1.00 76.71 568 GLY A O 1
ATOM 715 N N . ALA A 1 100 ? 6.296 -18.649 70.257 1.00 81.80 569 ALA A N 1
ATOM 716 C CA . ALA A 1 100 ? 6.689 -19.446 69.094 1.00 86.52 569 ALA A CA 1
ATOM 717 C C . ALA A 1 100 ? 7.777 -18.750 68.241 1.00 88.48 569 ALA A C 1
ATOM 718 O O . ALA A 1 100 ? 8.393 -19.379 67.376 1.00 91.83 569 ALA A O 1
ATOM 720 N N . ASP A 1 101 ? 8.019 -17.463 68.501 1.00 86.84 570 ASP A N 1
ATOM 721 C CA . ASP A 1 101 ? 9.163 -16.769 67.907 1.00 87.75 570 ASP A CA 1
ATOM 722 C C . ASP A 1 101 ? 10.469 -16.996 68.706 1.00 84.72 570 ASP A C 1
ATOM 723 O O . ASP A 1 101 ? 11.486 -16.337 68.453 1.00 84.62 570 ASP A O 1
ATOM 728 N N . PHE A 1 102 ? 10.413 -17.932 69.666 1.00 82.40 571 PHE A N 1
ATOM 729 C CA . PHE A 1 102 ? 11.567 -18.358 70.484 1.00 79.92 571 PHE A CA 1
ATOM 730 C C . PHE A 1 102 ? 12.126 -17.237 71.385 1.00 75.40 571 PHE A C 1
ATOM 731 O O . PHE A 1 102 ? 13.240 -17.336 71.901 1.00 74.02 571 PHE A O 1
ATOM 739 N N . LYS A 1 103 ? 11.334 -16.183 71.569 1.00 72.76 572 LYS A N 1
ATOM 740 C CA . LYS A 1 103 ? 11.721 -15.046 72.397 1.00 68.63 572 LYS A CA 1
ATOM 741 C C . LYS A 1 103 ? 10.764 -14.894 73.578 1.00 64.98 572 LYS A C 1
ATOM 742 O O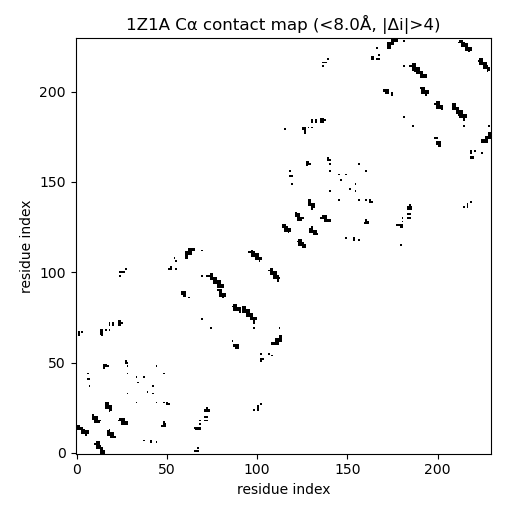 . LYS A 1 103 ? 9.764 -15.615 73.672 1.00 65.21 572 LYS A O 1
ATOM 748 N N . LEU A 1 104 ? 11.075 -13.962 74.476 1.00 61.25 573 LEU A N 1
ATOM 749 C CA . LEU A 1 104 ? 10.298 -13.790 75.705 1.00 58.56 573 LEU A CA 1
ATOM 750 C C . LEU A 1 104 ? 9.196 -12.760 75.551 1.00 59.28 573 LEU A C 1
ATOM 751 O O . LEU A 1 104 ? 9.366 -11.755 74.869 1.00 59.66 573 LEU A O 1
ATOM 756 N N . HIS A 1 105 ? 8.063 -13.022 76.196 1.00 59.85 574 HIS A N 1
ATOM 757 C CA . HIS A 1 105 ? 6.912 -12.125 76.154 1.00 61.98 574 HIS A CA 1
ATOM 758 C C . HIS A 1 105 ? 6.278 -12.019 77.534 1.00 61.94 574 HIS A C 1
ATOM 759 O O . HIS A 1 105 ? 6.289 -12.981 78.286 1.00 60.83 574 HIS A O 1
ATOM 766 N N . THR A 1 106 ? 5.746 -10.839 77.860 1.00 64.17 575 THR A N 1
ATOM 767 C CA . THR A 1 106 ? 5.178 -10.562 79.188 1.00 65.79 575 THR A CA 1
ATOM 768 C C . THR A 1 106 ? 4.008 -11.464 79.506 1.00 68.04 575 THR A C 1
ATOM 769 O O . THR A 1 106 ? 3.186 -11.751 78.637 1.00 70.00 575 THR A O 1
ATOM 773 N N . LEU A 1 107 ? 3.928 -11.896 80.761 1.00 68.96 576 LEU A N 1
ATOM 774 C CA . LEU A 1 107 ? 2.798 -12.689 81.234 1.00 71.89 576 LEU A CA 1
ATOM 775 C C . LEU A 1 107 ? 1.532 -11.838 81.277 1.00 75.73 576 LEU A C 1
ATOM 776 O O . LEU A 1 107 ? 1.556 -10.713 81.774 1.00 76.78 576 LEU A O 1
ATOM 781 N N . PRO A 1 108 ? 0.428 -12.374 80.758 1.00 78.77 577 PRO A N 1
ATOM 782 C CA . PRO A 1 108 ? -0.855 -11.647 80.731 1.00 82.73 577 PRO A CA 1
ATOM 783 C C . PRO A 1 108 ? -1.394 -11.275 82.128 1.00 84.67 577 PRO A C 1
ATOM 784 O O . PRO A 1 108 ? -0.831 -11.667 83.156 1.00 83.62 577 PRO A O 1
ATOM 796 N N . THR A 1 121 ? 5.884 -21.308 79.928 1.00 65.50 590 THR A N 1
ATOM 797 C CA . THR A 1 121 ? 6.559 -20.267 80.696 1.00 61.68 590 THR A CA 1
ATOM 798 C C . THR A 1 121 ? 8.010 -20.628 80.989 1.00 59.06 590 THR A C 1
ATOM 799 O O . THR A 1 121 ? 8.371 -21.803 81.032 1.00 59.93 590 THR A O 1
ATOM 803 N N . VAL A 1 122 ? 8.841 -19.604 81.158 1.00 55.12 591 VAL A N 1
ATOM 804 C CA . VAL A 1 122 ? 10.243 -19.786 81.516 1.00 52.10 591 VAL A CA 1
ATOM 805 C C . VAL A 1 122 ? 10.691 -18.738 82.520 1.00 49.04 591 VAL A C 1
ATOM 806 O O . VAL A 1 122 ? 10.107 -17.652 82.615 1.00 47.58 591 VAL A O 1
ATOM 810 N N . LEU A 1 123 ? 11.726 -19.082 83.270 1.00 47.09 592 LEU A N 1
ATOM 811 C CA . LEU A 1 123 ? 12.401 -18.133 84.125 1.00 44.81 592 LEU A CA 1
ATOM 812 C C . LEU A 1 123 ? 13.634 -17.659 83.394 1.00 43.09 592 LEU A C 1
ATOM 813 O O . LEU A 1 123 ? 14.370 -18.457 82.807 1.00 43.47 592 LEU A O 1
ATOM 818 N N . ALA A 1 124 ? 13.845 -16.353 83.410 1.00 40.69 593 ALA A N 1
ATOM 819 C CA . ALA A 1 124 ? 14.984 -15.766 82.732 1.00 39.69 593 ALA A CA 1
ATOM 820 C C . ALA A 1 124 ? 15.758 -14.841 83.654 1.00 38.68 593 ALA A C 1
ATOM 821 O O . ALA A 1 124 ? 15.158 -14.017 84.362 1.00 38.03 593 ALA A O 1
ATOM 823 N N . SER A 1 125 ? 17.086 -14.973 83.645 1.00 38.78 594 SER A N 1
ATOM 824 C CA . SER A 1 125 ? 17.949 -13.940 84.228 1.00 39.28 594 SER A CA 1
ATOM 825 C C . SER A 1 125 ? 17.803 -12.647 83.428 1.00 37.22 594 SER A C 1
ATOM 826 O O . SER A 1 125 ? 17.874 -12.635 82.200 1.00 36.36 594 SER A O 1
ATOM 829 N N . CYS A 1 126 ? 17.549 -11.567 84.132 1.00 36.99 595 CYS A N 1
ATOM 830 C CA . CYS A 1 126 ? 17.095 -10.351 83.487 1.00 38.05 595 CYS A CA 1
ATOM 831 C C . CYS A 1 126 ? 17.638 -9.160 84.274 1.00 36.66 595 CYS A C 1
ATOM 832 O O . CYS A 1 126 ? 17.846 -9.251 85.496 1.00 37.75 595 CYS A O 1
ATOM 835 N N . VAL A 1 127 ? 17.884 -8.064 83.561 1.00 35.50 596 VAL A N 1
ATOM 836 C CA . VAL A 1 127 ? 18.354 -6.807 84.145 1.00 35.26 596 VAL A CA 1
ATOM 837 C C . VAL A 1 127 ? 17.233 -5.758 84.100 1.00 35.98 596 VAL A C 1
ATOM 838 O O . VAL A 1 127 ? 16.861 -5.316 83.025 1.00 35.69 596 VAL A O 1
ATOM 842 N N . PRO A 1 128 ? 16.699 -5.370 85.265 1.00 37.89 597 PRO A N 1
ATOM 843 C CA . PRO A 1 128 ? 15.638 -4.351 85.340 1.00 39.61 597 PRO A CA 1
ATOM 844 C C . PRO A 1 128 ? 16.162 -2.961 85.041 1.00 40.88 597 PRO A C 1
ATOM 845 O O . PRO A 1 128 ? 17.206 -2.575 85.585 1.00 41.25 597 PRO A O 1
ATOM 849 N N . ILE A 1 129 ? 15.455 -2.210 84.202 1.00 42.64 598 ILE A N 1
ATOM 850 C CA . ILE A 1 129 ? 15.760 -0.790 84.025 1.00 44.95 598 ILE A CA 1
ATOM 851 C C . ILE A 1 129 ? 14.537 0.103 84.248 1.00 48.83 598 ILE A C 1
ATOM 852 O O . ILE A 1 129 ? 13.429 -0.233 83.823 1.00 49.87 598 ILE A O 1
ATOM 857 N N . LEU A 1 130 ? 14.750 1.224 84.942 1.00 52.71 599 LEU A N 1
ATOM 858 C CA . LEU A 1 130 ? 13.703 2.222 85.209 1.00 57.86 599 LEU A CA 1
ATOM 859 C C . LEU A 1 130 ? 13.663 3.305 84.118 1.00 59.82 599 LEU A C 1
ATOM 860 O O . LEU A 1 130 ? 14.689 3.897 83.788 1.00 58.90 599 LEU A O 1
ATOM 865 N N . LEU A 1 131 ? 12.482 3.563 83.566 1.00 63.97 600 LEU A N 1
ATOM 866 C CA . LEU A 1 131 ? 12.357 4.548 82.487 1.00 67.66 600 LEU A CA 1
ATOM 867 C C . LEU A 1 131 ? 11.870 5.922 82.985 1.00 72.82 600 LEU A C 1
ATOM 868 O O . LEU A 1 131 ? 11.551 6.077 84.167 1.00 74.87 600 LEU A O 1
ATOM 873 N N . ASP A 1 132 ? 11.828 6.906 82.075 1.00 76.55 601 ASP A N 1
ATOM 874 C CA . ASP A 1 132 ? 11.337 8.272 82.369 1.00 82.51 601 ASP A CA 1
ATOM 875 C C . ASP A 1 132 ? 10.019 8.305 83.137 1.00 87.00 601 ASP A C 1
ATOM 876 O O . ASP A 1 132 ? 9.864 9.074 84.085 1.00 89.92 601 ASP A O 1
ATOM 881 N N . ASP A 1 133 ? 9.071 7.474 82.706 1.00 88.42 602 ASP A N 1
ATOM 882 C CA . ASP A 1 133 ? 7.708 7.504 83.229 1.00 93.31 602 ASP A CA 1
ATOM 883 C C . ASP A 1 133 ? 7.498 6.566 84.427 1.00 92.46 602 ASP A C 1
ATOM 884 O O . ASP A 1 133 ? 6.369 6.389 84.891 1.00 95.65 602 ASP A O 1
ATOM 889 N N . GLN A 1 134 ? 8.593 5.981 84.918 1.00 88.52 603 GLN A N 1
ATOM 890 C CA . GLN A 1 134 ? 8.577 5.056 86.073 1.00 87.58 603 GLN A CA 1
ATOM 891 C C . GLN A 1 134 ? 8.142 3.614 85.732 1.00 83.97 603 GLN A C 1
ATOM 892 O O . GLN A 1 134 ? 7.882 2.806 86.630 1.00 84.29 603 GLN A O 1
ATOM 898 N N . THR A 1 135 ? 8.081 3.296 84.438 1.00 80.40 604 THR A N 1
ATOM 899 C CA . THR A 1 135 ? 7.884 1.917 83.983 1.00 75.71 604 THR A CA 1
ATOM 900 C C . THR A 1 135 ? 9.188 1.130 84.119 1.00 69.97 604 THR A C 1
ATOM 901 O O . THR A 1 135 ? 10.286 1.688 83.972 1.00 68.26 604 THR A O 1
ATOM 905 N N . VAL A 1 136 ? 9.057 -0.167 84.415 1.00 66.24 605 VAL A N 1
ATOM 906 C CA . VAL A 1 136 ? 10.202 -1.071 84.504 1.00 60.21 605 VAL A CA 1
ATOM 907 C C . VAL A 1 136 ? 10.281 -1.925 83.252 1.00 56.49 605 VAL A C 1
ATOM 908 O O . VAL A 1 136 ? 9.306 -2.556 82.857 1.00 56.95 605 VAL A O 1
ATOM 912 N N . GLN A 1 137 ? 11.446 -1.917 82.613 1.00 52.08 606 GLN A N 1
ATOM 913 C CA . GLN A 1 137 ? 11.710 -2.819 81.499 1.00 48.14 606 GLN A CA 1
ATOM 914 C C . GLN A 1 137 ? 12.777 -3.833 81.897 1.00 44.29 606 GLN A C 1
ATOM 915 O O . GLN A 1 137 ? 13.310 -3.785 83.006 1.00 43.47 606 GLN A O 1
ATOM 921 N N . TYR A 1 138 ? 13.084 -4.751 80.990 1.00 41.40 607 TYR A N 1
ATOM 922 C CA . TYR A 1 138 ? 13.968 -5.859 81.305 1.00 38.38 607 TYR A CA 1
ATOM 923 C C . TYR A 1 138 ? 14.854 -6.231 80.124 1.00 36.80 607 TYR A C 1
ATOM 924 O O . TYR A 1 138 ? 14.362 -6.588 79.049 1.00 37.01 607 TYR A O 1
ATOM 933 N N . LEU A 1 139 ? 16.166 -6.153 80.343 1.00 34.46 608 LEU A N 1
ATOM 934 C CA . LEU A 1 139 ? 17.141 -6.607 79.367 1.00 32.88 608 LEU A CA 1
ATOM 935 C C . LEU A 1 139 ? 17.499 -8.056 79.637 1.00 32.75 608 LEU A C 1
ATOM 936 O O . LEU A 1 139 ? 17.818 -8.416 80.776 1.00 33.16 608 LEU A O 1
ATOM 941 N N . TYR A 1 140 ? 17.425 -8.893 78.607 1.00 32.50 609 TYR A N 1
ATOM 942 C CA . TYR A 1 140 ? 17.887 -10.254 78.730 1.00 32.67 609 TYR A CA 1
ATOM 943 C C . TYR A 1 140 ? 18.824 -10.626 77.585 1.00 34.71 609 TYR A C 1
ATOM 944 O O . TYR A 1 140 ? 18.790 -9.993 76.521 1.00 35.23 609 TYR A O 1
ATOM 953 N N . ASP A 1 141 ? 19.673 -11.637 77.828 1.00 35.92 610 ASP A N 1
ATOM 954 C CA . ASP A 1 141 ? 20.713 -12.056 76.890 1.00 38.68 610 ASP A CA 1
ATOM 955 C C . ASP A 1 141 ? 20.220 -13.031 75.808 1.00 41.54 610 ASP A C 1
ATOM 956 O O . ASP A 1 141 ? 20.014 -14.218 76.064 1.00 42.48 610 ASP A O 1
ATOM 961 N N . ASP A 1 142 ? 20.077 -12.510 74.594 1.00 43.70 611 ASP A N 1
ATOM 962 C CA . ASP A 1 142 ? 19.647 -13.282 73.450 1.00 47.49 611 ASP A CA 1
ATOM 963 C C . ASP A 1 142 ? 20.702 -14.315 73.036 1.00 50.19 611 ASP A C 1
ATOM 964 O O . ASP A 1 142 ? 21.727 -13.971 72.455 1.00 52.23 611 ASP A O 1
ATOM 969 N N . GLU B 1 17 ? 19.719 15.150 62.120 1.00 73.58 486 GLU B N 1
ATOM 970 C CA . GLU B 1 17 ? 21.188 15.027 61.884 1.00 72.84 486 GLU B CA 1
ATOM 971 C C . GLU B 1 17 ? 21.448 14.381 60.518 1.00 68.53 486 GLU B C 1
ATOM 972 O O . GLU B 1 17 ? 20.768 13.421 60.139 1.00 67.74 486 GLU B O 1
ATOM 978 N N . GLU B 1 18 ? 22.416 14.924 59.776 1.00 65.79 487 GLU B N 1
ATOM 979 C CA . GLU B 1 18 ? 22.751 14.399 58.447 1.00 61.77 487 GLU B CA 1
ATOM 980 C C . GLU B 1 18 ? 23.471 13.050 58.518 1.00 60.24 487 GLU B C 1
ATOM 981 O O . GLU B 1 18 ? 24.218 12.773 59.459 1.00 61.66 487 GLU B O 1
ATOM 987 N N . GLU B 1 19 ? 23.252 12.224 57.505 1.00 56.62 488 GLU B N 1
ATOM 988 C CA . GLU B 1 19 ? 23.844 10.899 57.473 1.00 55.04 488 GLU B CA 1
ATOM 989 C C . GLU B 1 19 ? 24.704 10.694 56.234 1.00 52.20 488 GLU B C 1
ATOM 990 O O . GLU B 1 19 ? 24.231 10.812 55.102 1.00 50.07 488 GLU B O 1
ATOM 996 N N . TYR B 1 20 ? 25.980 10.416 56.466 1.00 51.52 489 TYR B N 1
ATOM 997 C CA . TYR B 1 20 ? 26.896 10.051 55.395 1.00 49.90 489 TYR B CA 1
ATOM 998 C C . TYR B 1 20 ? 26.460 8.759 54.719 1.00 47.93 489 TYR B C 1
ATOM 999 O O . TYR B 1 20 ? 26.183 7.752 55.380 1.00 48.09 489 TYR B O 1
ATOM 1008 N N . VAL B 1 21 ? 26.370 8.812 53.401 1.00 45.45 490 VAL B N 1
ATOM 1009 C CA . VAL B 1 21 ? 26.117 7.634 52.608 1.00 44.09 490 VAL B CA 1
ATOM 1010 C C . VAL B 1 21 ? 27.367 7.358 51.755 1.00 44.35 490 VAL B C 1
ATOM 1011 O O . VAL B 1 21 ? 27.990 6.287 51.866 1.00 44.54 490 VAL B O 1
ATOM 1015 N N . SER B 1 22 ? 27.738 8.333 50.928 1.00 43.59 491 SER B N 1
ATOM 1016 C CA . SER B 1 22 ? 28.996 8.293 50.194 1.00 44.89 491 SER B CA 1
ATOM 1017 C C . SER B 1 22 ? 29.486 9.725 49.990 1.00 46.07 491 SER B C 1
ATOM 1018 O O . SER B 1 22 ? 28.806 10.656 50.385 1.00 45.61 491 SER B O 1
ATOM 1021 N N . PRO B 1 23 ? 30.653 9.911 49.368 1.00 48.19 492 PRO B N 1
ATOM 1022 C CA . PRO B 1 23 ? 31.153 11.265 49.096 1.00 49.61 492 PRO B CA 1
ATOM 1023 C C . PRO B 1 23 ? 30.144 12.048 48.267 1.00 48.87 492 PRO B C 1
ATOM 1024 O O . PRO B 1 23 ? 29.939 13.241 48.505 1.00 49.27 492 PRO B O 1
ATOM 1028 N N . ARG B 1 24 ? 29.505 11.369 47.321 1.00 48.09 493 ARG B N 1
ATOM 1029 C CA . ARG B 1 24 ? 28.503 11.993 46.477 1.00 47.50 493 ARG B CA 1
ATOM 1030 C C . ARG B 1 24 ? 27.155 12.164 47.168 1.00 45.34 493 ARG B C 1
ATOM 1031 O O . ARG B 1 24 ? 26.407 13.065 46.819 1.00 45.51 493 ARG B O 1
ATOM 1039 N N . PHE B 1 25 ? 26.830 11.303 48.133 1.00 44.05 494 PHE B N 1
ATOM 1040 C CA . PHE B 1 25 ? 25.447 11.251 48.629 1.00 42.40 494 PHE B CA 1
ATOM 1041 C C . PHE B 1 25 ? 25.296 11.450 50.115 1.00 42.25 494 PHE B C 1
ATOM 1042 O O . PHE B 1 25 ? 25.929 10.776 50.922 1.00 42.72 494 PHE B O 1
ATOM 1050 N N . LEU B 1 26 ? 24.408 12.365 50.461 1.00 41.63 495 LEU B N 1
ATOM 1051 C CA . LEU B 1 26 ? 24.166 12.744 51.835 1.00 41.72 495 LEU B CA 1
ATOM 1052 C C . LEU B 1 26 ? 22.678 12.573 52.103 1.00 40.60 495 LEU B C 1
ATOM 1053 O O . LEU B 1 26 ? 21.868 12.778 51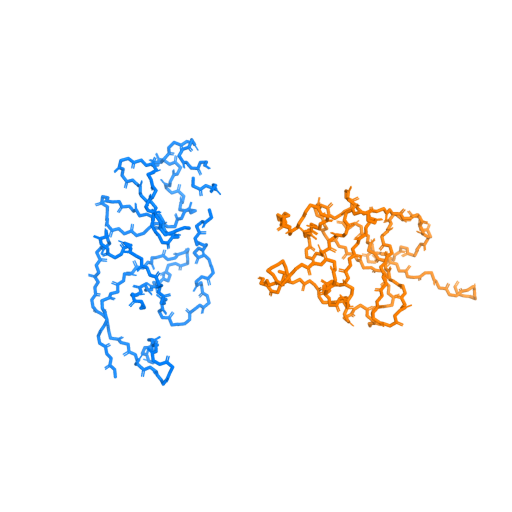.205 1.00 39.83 495 LEU B O 1
ATOM 1058 N N . VAL B 1 27 ? 22.319 12.187 53.323 1.00 40.72 496 VAL B N 1
ATOM 1059 C CA . VAL B 1 27 ? 20.920 12.229 53.746 1.00 40.63 496 VAL B CA 1
ATOM 1060 C C . VAL B 1 27 ? 20.660 13.342 54.756 1.00 41.63 496 VAL B C 1
ATOM 1061 O O . VAL B 1 27 ? 21.377 13.475 55.740 1.00 43.05 496 VAL B O 1
ATOM 1065 N N . ALA B 1 28 ? 19.621 14.130 54.506 1.00 41.22 497 ALA B N 1
ATOM 1066 C CA . ALA B 1 28 ? 19.247 15.234 55.403 1.00 42.41 497 ALA B CA 1
ATOM 1067 C C . ALA B 1 28 ? 17.743 15.431 55.423 1.00 42.38 497 ALA B C 1
ATOM 1068 O O . ALA B 1 28 ? 17.085 15.374 54.383 1.00 40.86 497 ALA B O 1
ATOM 1070 N N . ASP B 1 29 ? 17.197 15.641 56.619 1.00 44.68 498 ASP B N 1
ATOM 1071 C CA . ASP B 1 29 ? 15.772 15.960 56.787 1.00 45.66 498 ASP B CA 1
ATOM 1072 C C . ASP B 1 29 ? 14.848 14.932 56.119 1.00 44.95 498 ASP B C 1
ATOM 1073 O O . ASP B 1 29 ? 13.761 15.289 55.654 1.00 45.16 498 ASP B O 1
ATOM 1078 N N . GLY B 1 30 ? 15.287 13.670 56.071 1.00 44.65 499 GLY B N 1
ATOM 1079 C CA . GLY B 1 30 ? 14.517 12.603 55.453 1.00 44.32 499 GLY B CA 1
ATOM 1080 C C . GLY B 1 30 ? 14.691 12.494 53.945 1.00 42.14 499 GLY B C 1
ATOM 1081 O O . GLY B 1 30 ? 13.996 11.720 53.290 1.00 42.78 499 GLY B O 1
ATOM 1082 N N . PHE B 1 31 ? 15.622 13.257 53.388 1.00 40.11 500 PHE B N 1
ATOM 1083 C CA . PHE B 1 31 ? 15.847 13.237 51.953 1.00 38.13 500 PHE B CA 1
ATOM 1084 C C . PHE B 1 31 ? 17.248 12.821 51.610 1.00 38.00 500 PHE B C 1
ATOM 1085 O O . PHE B 1 31 ? 18.211 13.282 52.218 1.00 38.89 500 PHE B O 1
ATOM 1093 N N . LEU B 1 32 ? 17.360 11.942 50.622 1.00 37.63 501 LEU B N 1
ATOM 1094 C CA . LEU B 1 32 ? 18.643 11.585 50.046 1.00 36.92 501 LEU B CA 1
ATOM 1095 C C . LEU B 1 32 ? 19.036 12.671 49.073 1.00 36.01 501 LEU B C 1
ATOM 1096 O O . LEU B 1 32 ? 18.297 12.977 48.138 1.00 35.64 501 LEU B O 1
ATOM 1101 N N . ILE B 1 33 ? 20.202 13.248 49.291 1.00 35.95 502 ILE B N 1
ATOM 1102 C CA . ILE B 1 33 ? 20.651 14.354 48.482 1.00 36.27 502 ILE B CA 1
ATOM 1103 C C . ILE B 1 33 ? 21.798 13.920 47.606 1.00 37.20 502 ILE B C 1
ATOM 1104 O O . ILE B 1 33 ? 22.738 13.322 48.083 1.00 37.72 502 ILE B O 1
ATOM 1109 N N . ASP B 1 34 ? 21.701 14.230 46.317 1.00 38.30 503 ASP B N 1
ATOM 1110 C CA . ASP B 1 34 ? 22.801 14.047 45.383 1.00 40.65 503 ASP B CA 1
ATOM 1111 C C . ASP B 1 34 ? 23.637 15.294 45.433 1.00 42.15 503 ASP B C 1
ATOM 1112 O O . ASP B 1 34 ? 23.171 16.349 45.037 1.00 42.65 503 ASP B O 1
ATOM 1117 N N . LEU B 1 35 ? 24.859 15.198 45.935 1.00 43.95 504 LEU B N 1
ATOM 1118 C CA . LEU B 1 35 ? 25.704 16.395 46.057 1.00 47.04 504 LEU B CA 1
ATOM 1119 C C . LEU B 1 35 ? 26.410 16.821 44.749 1.00 50.30 504 LEU B C 1
ATOM 1120 O O . LEU B 1 35 ? 26.871 17.968 44.642 1.00 52.48 504 LEU B O 1
ATOM 1125 N N . ALA B 1 36 ? 26.481 15.913 43.791 1.00 51.23 505 ALA B N 1
ATOM 1126 C CA . ALA B 1 36 ? 27.075 16.243 42.519 1.00 55.09 505 ALA B CA 1
ATOM 1127 C C . ALA B 1 36 ? 26.092 17.135 41.774 1.00 56.05 505 ALA B C 1
ATOM 1128 O O . ALA B 1 36 ? 26.446 18.185 41.222 1.00 58.07 505 ALA B O 1
ATOM 1130 N N . GLU B 1 37 ? 24.830 16.709 41.790 1.00 54.91 506 GLU B N 1
ATOM 1131 C CA . GLU B 1 37 ? 23.822 17.387 41.013 1.00 56.26 506 GLU B CA 1
ATOM 1132 C C . GLU B 1 37 ? 23.226 18.602 41.711 1.00 54.99 506 GLU B C 1
ATOM 1133 O O . GLU B 1 37 ? 22.746 19.535 41.054 1.00 55.86 506 GLU B O 1
ATOM 1139 N N . GLU B 1 38 ? 23.260 18.609 43.055 1.00 53.81 507 GLU B N 1
ATOM 1140 C CA . GLU B 1 38 ? 22.696 19.649 43.945 1.00 52.25 507 GLU B CA 1
ATOM 1141 C C . GLU B 1 38 ? 21.173 19.513 43.968 1.00 49.55 507 GLU B C 1
ATOM 1142 O O . GLU B 1 38 ? 20.445 20.491 43.734 1.00 49.20 507 GLU B O 1
ATOM 1148 N N . LYS B 1 39 ? 20.699 18.299 44.247 1.00 47.37 508 LYS B N 1
ATOM 1149 C CA . LYS B 1 39 ? 19.257 18.039 44.375 1.00 45.69 508 LYS B CA 1
ATOM 1150 C C . LYS B 1 39 ? 18.914 16.789 45.196 1.00 43.76 508 LYS B C 1
ATOM 1151 O O . LYS B 1 39 ? 19.757 15.926 45.385 1.00 44.00 508 LYS B O 1
ATOM 1157 N N . PRO B 1 40 ? 17.683 16.713 45.710 1.00 42.55 509 PRO B N 1
ATOM 1158 C CA . PRO B 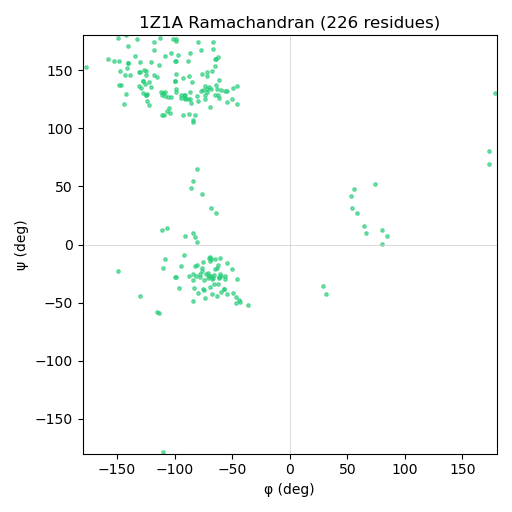1 40 ? 17.150 15.457 46.247 1.00 42.46 509 PRO B CA 1
ATOM 1159 C C . PRO B 1 40 ? 16.931 14.428 45.150 1.00 43.63 509 PRO B C 1
ATOM 1160 O O . PRO B 1 40 ? 16.656 14.786 43.991 1.00 44.56 509 PRO B O 1
ATOM 1164 N N . ILE B 1 41 ? 17.073 13.158 45.513 1.00 44.18 510 ILE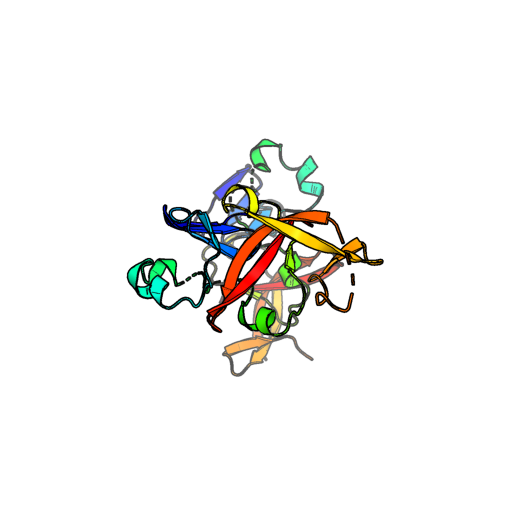 B N 1
ATOM 1165 C CA . ILE B 1 41 ? 16.748 12.047 44.630 1.00 45.25 510 ILE B CA 1
ATOM 1166 C C . ILE B 1 41 ? 15.808 11.094 45.372 1.00 45.89 510 ILE B C 1
ATOM 1167 O O . ILE B 1 41 ? 15.923 10.912 46.583 1.00 45.53 510 ILE B O 1
ATOM 1172 N N . ASN B 1 42 ? 14.825 10.565 44.657 1.00 47.59 511 ASN B N 1
ATOM 1173 C CA . ASN B 1 42 ? 13.976 9.511 45.178 1.00 49.64 511 ASN B CA 1
ATOM 1174 C C . ASN B 1 42 ? 14.848 8.345 45.663 1.00 50.70 511 ASN B C 1
ATOM 1175 O O . ASN B 1 42 ? 15.652 7.812 44.896 1.00 50.72 511 ASN B O 1
ATOM 1180 N N . PRO B 1 43 ? 14.714 7.974 46.939 1.00 51.85 512 PRO B N 1
ATOM 1181 C CA . PRO B 1 43 ? 15.397 6.782 47.473 1.00 53.46 512 PRO B CA 1
ATOM 1182 C C . PRO B 1 43 ? 15.114 5.487 46.675 1.00 56.03 512 PRO B C 1
ATOM 1183 O O . PRO B 1 43 ? 15.851 4.510 46.830 1.00 56.57 512 PRO B O 1
ATOM 1187 N N . LYS B 1 44 ? 14.078 5.502 45.835 1.00 57.99 513 LYS B N 1
ATOM 1188 C CA . LYS B 1 44 ? 13.692 4.336 45.041 1.00 61.21 513 LYS B CA 1
ATOM 1189 C C . LYS B 1 44 ? 14.066 4.518 43.579 1.00 60.96 513 LYS B C 1
ATOM 1190 O O . LYS B 1 44 ? 13.593 3.783 42.722 1.00 63.17 513 LYS B O 1
ATOM 1196 N N . ASP B 1 45 ? 14.911 5.508 43.306 1.00 59.22 514 ASP B N 1
ATOM 1197 C CA . ASP B 1 45 ? 15.334 5.836 41.943 1.00 59.78 514 ASP B CA 1
ATOM 1198 C C . ASP B 1 45 ? 16.218 4.743 41.369 1.00 61.50 514 ASP B C 1
ATOM 1199 O O . ASP B 1 45 ? 17.302 4.489 41.891 1.00 60.94 514 ASP B O 1
ATOM 1204 N N . PRO B 1 46 ? 15.768 4.114 40.283 1.00 64.16 515 PRO B N 1
ATOM 1205 C CA . PRO B 1 46 ? 16.532 3.045 39.625 1.00 66.12 515 PRO B CA 1
ATOM 1206 C C . PRO B 1 46 ? 18.024 3.370 39.427 1.00 65.00 515 PRO B C 1
ATOM 1207 O O . PRO B 1 46 ? 18.843 2.457 39.426 1.00 65.64 515 PRO B O 1
ATOM 1211 N N . ARG B 1 47 ? 18.369 4.646 39.277 1.00 63.53 516 ARG B N 1
ATOM 1212 C CA . ARG B 1 47 ? 19.754 5.019 38.987 1.00 63.40 516 ARG B CA 1
ATOM 1213 C C . ARG B 1 47 ? 20.713 4.678 40.136 1.00 61.78 516 ARG B C 1
ATOM 1214 O O . ARG B 1 47 ? 21.931 4.548 39.923 1.00 62.32 516 ARG B O 1
ATOM 1222 N N . LEU B 1 48 ? 20.161 4.525 41.348 1.00 59.56 517 LEU B N 1
ATOM 1223 C CA . LEU B 1 48 ? 20.969 4.259 42.540 1.00 57.83 517 LEU B CA 1
ATOM 1224 C C . LEU B 1 48 ? 21.619 2.867 42.533 1.00 59.27 517 LEU B C 1
ATOM 1225 O O . LEU B 1 48 ? 22.512 2.593 43.336 1.00 58.45 517 LEU B O 1
ATOM 1230 N N . LEU B 1 49 ? 21.173 2.002 41.618 1.00 61.41 518 LEU B N 1
ATOM 1231 C CA . LEU B 1 49 ? 21.766 0.675 41.434 1.00 63.17 518 LEU B CA 1
ATOM 1232 C C . LEU B 1 49 ? 23.155 0.736 40.796 1.00 63.70 518 LEU B C 1
ATOM 1233 O O . LEU B 1 49 ? 23.987 -0.136 41.035 1.00 64.80 518 LEU B O 1
ATOM 1238 N N . THR B 1 50 ? 23.402 1.762 39.989 1.00 63.61 519 THR B N 1
ATOM 1239 C CA . THR B 1 50 ? 24.729 1.968 39.408 1.00 64.73 519 THR B CA 1
ATOM 1240 C C . THR B 1 50 ? 25.531 2.954 40.229 1.00 62.12 519 THR B C 1
ATOM 1241 O O . THR B 1 50 ? 26.743 2.791 40.392 1.00 62.85 519 THR B O 1
ATOM 1245 N N . LEU B 1 51 ? 24.846 3.975 40.745 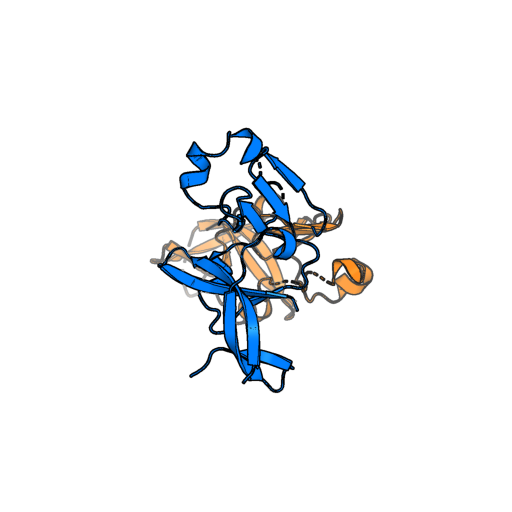1.00 59.39 520 LEU B N 1
ATOM 1246 C CA . LEU B 1 51 ? 25.490 5.096 41.438 1.00 57.35 520 LEU B CA 1
ATOM 1247 C C . LEU B 1 51 ? 25.959 4.730 42.834 1.00 55.58 520 LEU B C 1
ATOM 1248 O O . LEU B 1 51 ? 27.022 5.171 43.278 1.00 55.61 520 LEU B O 1
ATOM 1253 N N . LEU B 1 52 ? 25.163 3.918 43.525 1.00 54.22 521 LEU B N 1
ATOM 1254 C CA . LEU B 1 52 ? 25.515 3.457 44.861 1.00 52.66 521 LEU B CA 1
ATOM 1255 C C . LEU B 1 52 ? 25.728 1.948 44.898 1.00 53.44 521 LEU B C 1
ATOM 1256 O O . LEU B 1 52 ? 25.041 1.183 44.204 1.00 54.53 521 LEU B O 1
ATOM 1261 N N . LYS B 1 53 ? 26.682 1.525 45.712 1.00 52.95 522 LYS B N 1
ATOM 1262 C CA . LYS B 1 53 ? 26.951 0.107 45.913 1.00 53.50 522 LYS B CA 1
ATOM 1263 C C . LYS B 1 53 ? 25.904 -0.526 46.836 1.00 53.35 522 LYS B C 1
ATOM 1264 O O . LYS B 1 53 ? 25.101 0.186 47.469 1.00 52.38 522 LYS B O 1
ATOM 1270 N N . ASP B 1 54 ? 25.897 -1.858 46.885 1.00 54.51 523 ASP B N 1
ATOM 1271 C CA . ASP B 1 54 ? 24.930 -2.625 47.681 1.00 55.24 523 ASP B CA 1
ATOM 1272 C C . ASP B 1 54 ? 24.916 -2.214 49.145 1.00 54.06 523 ASP B C 1
ATOM 1273 O O . ASP B 1 54 ? 23.853 -2.074 49.746 1.00 54.76 523 ASP B O 1
ATOM 1278 N N . HIS B 1 55 ? 26.101 -2.014 49.708 1.00 52.80 524 HIS B N 1
ATOM 1279 C CA . HIS B 1 55 ? 26.237 -1.625 51.096 1.00 52.04 524 HIS B CA 1
ATOM 1280 C C . HIS B 1 55 ? 25.606 -0.261 51.347 1.00 51.02 524 HIS B C 1
ATOM 1281 O O . HIS B 1 55 ? 24.887 -0.057 52.337 1.00 51.45 524 HIS B O 1
ATOM 1288 N N . GLN B 1 56 ? 25.880 0.670 50.448 1.00 49.69 525 GLN B N 1
ATOM 1289 C CA . GLN B 1 56 ? 25.356 2.010 50.568 1.00 48.71 525 GLN B CA 1
ATOM 1290 C C . GLN B 1 56 ? 23.831 2.055 50.438 1.00 49.40 525 GLN B C 1
ATOM 1291 O O . GLN B 1 56 ? 23.173 2.855 51.104 1.00 48.98 525 GLN B O 1
ATOM 1297 N N . ARG B 1 57 ? 23.265 1.174 49.616 1.00 50.95 526 ARG B N 1
ATOM 1298 C CA . ARG B 1 57 ? 21.804 1.061 49.532 1.00 52.49 526 ARG B CA 1
ATOM 1299 C C . ARG B 1 57 ? 21.226 0.356 50.764 1.00 54.78 526 ARG B C 1
ATOM 1300 O O . ARG B 1 57 ? 20.116 0.651 51.192 1.00 55.81 526 ARG B O 1
ATOM 1308 N N . ALA B 1 58 ? 21.995 -0.545 51.355 1.00 56.65 527 ALA B N 1
ATOM 1309 C CA . ALA B 1 58 ? 21.550 -1.219 52.568 1.00 60.20 527 ALA B CA 1
ATOM 1310 C C . ALA B 1 58 ? 21.370 -0.242 53.745 1.00 60.80 527 ALA B C 1
ATOM 1311 O O . ALA B 1 58 ? 20.462 -0.413 54.556 1.00 62.71 527 ALA B O 1
ATOM 1321 N N . ILE B 1 60 ? 20.628 3.042 53.445 1.00 60.67 529 ILE B N 1
ATOM 1322 C CA . ILE B 1 60 ? 19.506 3.910 53.113 1.00 60.94 529 ILE B CA 1
ATOM 1323 C C . ILE B 1 60 ? 18.193 3.266 53.541 1.00 64.23 529 ILE B C 1
ATOM 1324 O O . ILE B 1 60 ? 17.329 3.938 54.109 1.00 64.79 529 ILE B O 1
ATOM 1329 N N . ASP B 1 61 ? 18.067 1.958 53.284 1.00 67.04 530 ASP B N 1
ATOM 1330 C CA . ASP B 1 61 ? 16.885 1.181 53.677 1.00 71.09 530 ASP B CA 1
ATOM 1331 C C . ASP B 1 61 ? 16.660 1.179 55.196 1.00 73.87 530 ASP B C 1
ATOM 1332 O O . ASP B 1 61 ? 15.531 1.015 55.660 1.00 76.63 530 ASP B O 1
ATOM 1337 N N . GLN B 1 62 ? 17.736 1.368 55.957 1.00 73.93 531 GLN B N 1
ATOM 1338 C CA . GLN B 1 62 ? 17.665 1.384 57.421 1.00 77.38 531 GLN B CA 1
ATOM 1339 C C . GLN B 1 62 ? 17.300 2.763 57.964 1.00 76.68 531 GLN B C 1
ATOM 1340 O O . GLN B 1 62 ? 17.029 2.923 59.156 1.00 79.07 531 GLN B O 1
ATOM 1354 N N . ASN B 1 64 ? 14.797 5.000 57.107 1.00 75.31 533 ASN B N 1
ATOM 1355 C CA . ASN B 1 64 ? 13.398 5.464 57.104 1.00 76.91 533 ASN B CA 1
ATOM 1356 C C . ASN B 1 64 ? 13.246 6.864 56.482 1.00 73.22 533 ASN B C 1
ATOM 1357 O O . ASN B 1 64 ? 13.168 7.876 57.182 1.00 73.20 533 ASN B O 1
ATOM 1362 N N . LEU B 1 65 ? 13.232 6.908 55.159 1.00 70.09 534 LEU B N 1
ATOM 1363 C CA . LEU B 1 65 ? 13.174 8.174 54.451 1.00 66.44 534 LEU B CA 1
ATOM 1364 C C . LEU B 1 65 ? 11.749 8.503 54.058 1.00 66.97 534 LEU B C 1
ATOM 1365 O O . LEU B 1 65 ? 10.878 7.632 54.072 1.00 69.59 534 LEU B O 1
ATOM 1370 N N . VAL B 1 66 ? 11.510 9.765 53.720 1.00 64.80 535 VAL B N 1
ATOM 1371 C CA . VAL B 1 66 ? 10.205 10.190 53.217 1.00 64.94 535 VAL B CA 1
ATOM 1372 C C . VAL B 1 66 ? 9.929 9.477 51.900 1.00 64.43 535 VAL B C 1
ATOM 1373 O O . VAL B 1 66 ? 10.806 9.388 51.040 1.00 61.99 535 VAL B O 1
ATOM 1377 N N . LYS B 1 67 ? 8.720 8.936 51.767 1.00 66.90 536 LYS B N 1
ATOM 1378 C CA . LYS B 1 67 ? 8.319 8.243 50.548 1.00 67.51 536 LYS B CA 1
ATOM 1379 C C . LYS B 1 67 ? 7.712 9.246 49.568 1.00 65.83 536 LYS B C 1
ATOM 1380 O O . LYS B 1 67 ? 6.784 9.972 49.907 1.00 66.59 536 LYS B O 1
ATOM 1386 N N . TRP B 1 68 ? 8.252 9.281 48.354 1.00 63.82 537 TRP B N 1
ATOM 1387 C CA . TRP B 1 68 ? 7.886 10.291 47.357 1.00 61.93 537 TRP B CA 1
ATOM 1388 C C . TRP B 1 68 ? 6.535 10.068 46.665 1.00 65.00 537 TRP B C 1
ATOM 1389 O O . TRP B 1 68 ? 5.945 11.016 46.128 1.00 64.00 537 TRP B O 1
ATOM 1400 N N . ASN B 1 69 ? 6.053 8.827 46.653 1.00 68.78 538 ASN B N 1
ATOM 1401 C CA . ASN B 1 69 ? 4.794 8.528 45.970 1.00 72.73 538 ASN B CA 1
ATOM 1402 C C . ASN B 1 69 ? 3.563 9.239 46.578 1.00 74.45 538 ASN B C 1
ATOM 1403 O O . ASN B 1 69 ? 2.547 9.405 45.908 1.00 76.38 538 ASN B O 1
ATOM 1408 N N . ASP B 1 70 ? 3.683 9.681 47.831 1.00 74.63 539 ASP B N 1
ATOM 1409 C CA . ASP B 1 70 ? 2.633 10.462 48.507 1.00 76.29 539 ASP B CA 1
ATOM 1410 C C . ASP B 1 70 ? 2.439 11.851 47.891 1.00 73.30 539 ASP B C 1
ATOM 1411 O O . ASP B 1 70 ? 1.340 12.403 47.928 1.00 74.78 539 ASP B O 1
ATOM 1416 N N . PHE B 1 71 ? 3.515 12.407 47.333 1.00 69.21 540 PHE B N 1
ATOM 1417 C CA . PHE B 1 71 ? 3.507 13.746 46.747 1.00 66.23 540 PHE B CA 1
ATOM 1418 C C . PHE B 1 71 ? 2.690 13.856 45.463 1.00 67.03 540 PHE B C 1
ATOM 1419 O O . PHE B 1 71 ? 2.401 14.953 45.006 1.00 65.50 540 PHE B O 1
ATOM 1427 N N . LYS B 1 72 ? 2.340 12.716 44.879 1.00 69.65 541 LYS B N 1
ATOM 1428 C CA . LYS B 1 72 ? 1.493 12.681 43.692 1.00 71.98 541 LYS B CA 1
ATOM 1429 C C . LYS B 1 72 ? 0.083 13.182 43.993 1.00 74.26 541 LYS B C 1
ATOM 1430 O O . LYS B 1 72 ? -0.596 13.681 43.111 1.00 74.77 541 LYS B O 1
ATOM 1436 N N . LYS B 1 73 ? -0.342 13.051 45.246 1.00 76.33 542 LYS B N 1
ATOM 1437 C CA . LYS B 1 73 ? -1.660 13.523 45.668 1.00 79.63 542 LYS B CA 1
ATOM 1438 C C . LYS B 1 73 ? -1.691 15.043 45.882 1.00 76.98 542 LYS B C 1
ATOM 1439 O O . LYS B 1 73 ? -2.748 15.667 45.780 1.00 78.53 542 LYS B O 1
ATOM 1445 N N . TYR B 1 74 ? -0.526 15.624 46.179 1.00 73.32 543 TYR B N 1
ATOM 1446 C CA . TYR B 1 74 ? -0.416 17.023 46.596 1.00 70.57 543 TYR B CA 1
ATOM 1447 C C . TYR B 1 74 ? -0.637 17.966 45.426 1.00 68.28 543 TYR B C 1
ATOM 1448 O O . TYR B 1 74 ? 0.031 17.865 44.395 1.00 66.83 543 TYR B O 1
ATOM 1457 N N . GLN B 1 75 ? -1.577 18.884 45.594 1.00 67.90 544 GLN B N 1
ATOM 1458 C CA . GLN B 1 75 ? -1.842 19.909 44.591 1.00 65.87 5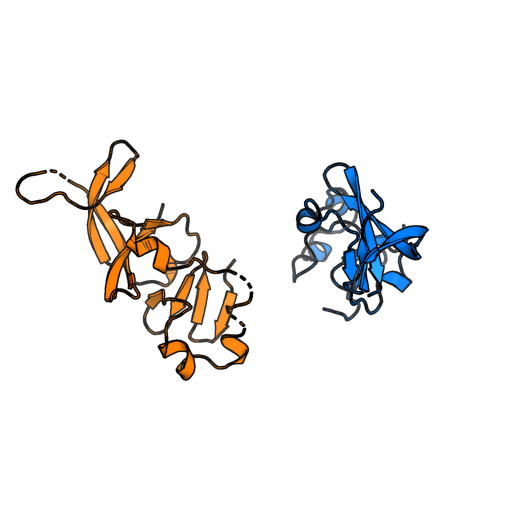44 GLN B CA 1
ATOM 1459 C C . GLN B 1 75 ? -0.891 21.092 44.757 1.00 61.34 544 GLN B C 1
ATOM 1460 O O . GLN B 1 75 ? -0.553 21.765 43.781 1.00 60.00 544 GLN B O 1
ATOM 1466 N N . ASP B 1 76 ? -0.473 21.335 46.004 1.00 58.54 545 ASP B N 1
ATOM 1467 C CA . ASP B 1 76 ? 0.387 22.463 46.358 1.00 54.12 545 ASP B CA 1
ATOM 1468 C C . ASP B 1 76 ? 1.832 22.001 46.582 1.00 50.90 545 ASP B C 1
ATOM 1469 O O . ASP B 1 76 ? 2.068 20.815 46.747 1.00 50.73 545 ASP B O 1
ATOM 1474 N N . PRO B 1 77 ? 2.791 22.938 46.608 1.00 47.95 546 PRO B N 1
ATOM 1475 C CA . PRO B 1 77 ? 4.180 22.605 46.920 1.00 45.90 546 PRO B CA 1
ATOM 1476 C C . PRO B 1 77 ? 4.301 22.151 48.367 1.00 46.10 546 PRO B C 1
ATOM 1477 O O . PRO B 1 77 ? 3.351 22.299 49.135 1.00 47.70 546 PRO B O 1
ATOM 1481 N N . ILE B 1 78 ? 5.452 21.595 48.721 1.00 45.10 547 ILE B N 1
ATOM 1482 C CA . ILE B 1 78 ? 5.618 20.872 49.974 1.00 45.67 547 ILE B CA 1
ATOM 1483 C C . ILE B 1 78 ? 6.440 21.674 50.979 1.00 45.92 547 ILE B C 1
ATOM 1484 O O . ILE B 1 78 ? 7.633 21.920 50.760 1.00 44.01 547 ILE B O 1
ATOM 1489 N N . PRO B 1 79 ? 5.804 22.066 52.084 1.00 48.13 548 PRO B N 1
ATOM 1490 C CA . PRO B 1 79 ? 6.512 22.713 53.196 1.00 49.28 548 PRO B CA 1
ATOM 1491 C C . PRO B 1 79 ? 7.345 21.688 53.957 1.00 50.19 548 PRO B C 1
ATOM 1492 O O . PRO B 1 79 ? 6.838 20.635 54.343 1.00 51.33 548 PRO B O 1
ATOM 1496 N N . LEU B 1 80 ? 8.618 22.004 54.149 1.00 50.45 549 LEU B N 1
ATOM 1497 C CA . LEU B 1 80 ? 9.548 21.128 54.843 1.00 51.98 549 LEU B CA 1
ATOM 1498 C C . LEU B 1 80 ? 10.187 21.868 56.006 1.00 53.73 549 LEU B C 1
ATOM 1499 O O . LEU B 1 80 ? 10.792 22.928 55.819 1.00 53.16 549 LEU B O 1
ATOM 1504 N N . LYS B 1 81 ? 10.048 21.318 57.207 1.00 56.89 550 LYS B N 1
ATOM 1505 C CA . LYS B 1 81 ? 10.634 21.933 58.404 1.00 60.18 550 LYS B CA 1
ATOM 1506 C C . LYS B 1 81 ? 12.148 21.694 58.474 1.00 59.47 550 LYS B C 1
ATOM 1507 O O . LYS B 1 81 ? 12.680 21.412 59.541 1.00 62.47 550 LYS B O 1
ATOM 1513 N N . ALA B 1 82 ? 12.834 21.853 57.344 1.00 56.81 551 ALA B N 1
ATOM 1514 C CA . ALA B 1 82 ? 14.226 21.398 57.192 1.00 55.99 551 ALA B CA 1
ATOM 1515 C C . ALA B 1 82 ? 15.270 22.221 57.961 1.00 57.64 551 ALA B C 1
ATOM 1516 O O . ALA B 1 82 ? 15.148 23.447 58.101 1.00 59.05 551 ALA B O 1
ATOM 1518 N N . LYS B 1 83 ? 16.297 21.532 58.450 1.00 57.81 552 LYS B N 1
ATOM 1519 C CA . LYS B 1 83 ? 17.431 22.187 59.094 1.00 59.49 552 LYS B CA 1
ATOM 1520 C C . LYS B 1 83 ? 18.607 22.336 58.129 1.00 56.65 552 LYS B C 1
ATOM 1521 O O . LYS B 1 83 ? 19.396 23.291 58.235 1.00 57.93 552 LYS B O 1
ATOM 1527 N N . THR B 1 84 ? 18.688 21.416 57.164 1.00 52.45 553 THR B N 1
ATOM 1528 C CA . THR B 1 84 ? 19.902 21.213 56.384 1.00 50.29 553 THR B CA 1
ATOM 1529 C C . THR B 1 84 ? 19.687 21.199 54.858 1.00 47.00 553 THR B C 1
ATOM 1530 O O . THR B 1 84 ? 20.460 21.806 54.107 1.00 47.09 553 THR B O 1
ATOM 1534 N N . LEU B 1 85 ? 18.649 20.504 54.407 1.00 44.11 554 LEU B N 1
ATOM 1535 C CA . LEU B 1 85 ? 18.426 20.262 52.976 1.00 41.42 554 LEU B CA 1
ATOM 1536 C C . LEU B 1 85 ? 18.807 21.438 52.029 1.00 41.38 554 LEU B C 1
ATOM 1537 O O . LEU B 1 85 ? 19.556 21.244 51.052 1.00 40.74 554 LEU B O 1
ATOM 1542 N N . PHE B 1 86 ? 18.292 22.638 52.315 1.00 41.54 555 PHE B N 1
ATOM 1543 C CA . PHE B 1 86 ? 18.427 23.775 51.394 1.00 42.03 555 PHE B CA 1
ATOM 1544 C C . PHE B 1 86 ? 19.856 24.352 51.272 1.00 45.20 555 PHE B C 1
ATOM 1545 O O . PHE B 1 86 ? 20.132 25.156 50.367 1.00 46.34 555 PHE B O 1
ATOM 1553 N N . LYS B 1 87 ? 20.754 23.940 52.171 1.00 46.81 556 LYS B N 1
ATOM 1554 C CA . LYS B 1 87 ? 22.149 24.319 52.076 1.00 49.78 556 LYS B CA 1
ATOM 1555 C C . LYS B 1 87 ? 22.846 23.610 50.908 1.00 49.04 556 LYS B C 1
ATOM 1556 O O . LYS B 1 87 ? 23.839 24.111 50.372 1.00 51.00 556 LYS B O 1
ATOM 1562 N N . PHE B 1 88 ? 22.314 22.457 50.507 1.00 46.51 557 PHE B N 1
ATOM 1563 C CA . PHE B 1 88 ? 22.961 21.630 49.497 1.00 46.54 557 PHE B CA 1
ATOM 1564 C C . PHE B 1 88 ? 22.234 21.590 48.176 1.00 45.42 557 PHE B C 1
ATOM 1565 O O . PHE B 1 88 ? 22.826 21.250 47.157 1.00 46.44 557 PHE B O 1
ATOM 1573 N N . CYS B 1 89 ? 20.948 21.927 48.201 1.00 43.95 558 CYS B N 1
ATOM 1574 C CA . CYS B 1 89 ? 20.090 21.831 47.026 1.00 42.69 558 CYS B CA 1
ATOM 1575 C C . CYS B 1 89 ? 19.939 23.180 46.333 1.00 44.08 558 CYS B C 1
ATOM 1576 O O . CYS B 1 89 ? 19.673 24.187 46.980 1.00 44.67 558 CYS B O 1
ATOM 1579 N N . LYS B 1 90 ? 20.123 23.191 45.016 1.00 45.07 559 LYS B N 1
ATOM 1580 C CA . LYS B 1 90 ? 19.986 24.410 44.244 1.00 47.39 559 LYS B CA 1
ATOM 1581 C C . LYS B 1 90 ? 18.515 24.748 44.147 1.00 45.41 559 LYS B C 1
ATOM 1582 O O . LYS B 1 90 ? 17.684 23.862 43.940 1.00 43.43 559 LYS B O 1
ATOM 1588 N N . GLN B 1 91 ? 18.196 26.027 44.332 1.00 45.78 560 GLN B N 1
ATOM 1589 C CA . GLN B 1 91 ? 16.809 26.477 44.347 1.00 44.15 560 GLN B CA 1
ATOM 1590 C C . GLN B 1 91 ? 16.462 27.275 43.103 1.00 45.10 560 GLN B C 1
ATOM 1591 O O . GLN B 1 91 ? 17.327 27.760 42.392 1.00 46.67 560 GLN B O 1
ATOM 1597 N N . ILE B 1 92 ? 15.174 27.409 42.855 1.00 44.24 561 ILE B N 1
ATOM 1598 C CA . ILE B 1 92 ? 14.687 28.342 41.858 1.00 45.75 561 ILE B CA 1
ATOM 1599 C C . ILE B 1 92 ? 13.775 29.318 42.563 1.00 45.94 561 ILE B C 1
ATOM 1600 O O . ILE B 1 92 ? 13.239 29.017 43.623 1.00 44.52 561 ILE B O 1
ATOM 1605 N N . LYS B 1 93 ? 13.598 30.493 41.987 1.00 48.34 562 LYS B N 1
ATOM 1606 C CA . LYS B 1 93 ? 12.582 31.388 42.487 1.00 48.43 562 LYS B CA 1
ATOM 1607 C C . LYS B 1 93 ? 11.346 31.135 41.653 1.00 47.35 562 LYS B C 1
ATOM 1608 O O . LYS B 1 93 ? 11.427 31.087 40.436 1.00 48.49 562 LYS B O 1
ATOM 1614 N N . LYS B 1 94 ? 10.216 30.906 42.318 1.00 45.89 563 LYS B N 1
ATOM 1615 C CA . LYS B 1 94 ? 8.955 30.611 41.639 1.00 45.63 563 LYS B CA 1
ATOM 1616 C C . LYS B 1 94 ? 7.777 31.259 42.377 1.00 45.93 563 LYS B C 1
ATOM 1617 O O . LYS B 1 94 ? 7.792 31.373 43.616 1.00 46.07 563 LYS B O 1
ATOM 1623 N N . LYS B 1 95 ? 6.768 31.681 41.616 1.00 46.40 564 LYS B N 1
ATOM 1624 C CA . LYS B 1 95 ? 5.611 32.365 42.172 1.00 47.28 564 LYS B CA 1
ATOM 1625 C C . LYS B 1 95 ? 4.556 31.395 42.682 1.00 46.15 564 LYS B C 1
ATOM 1626 O O . LYS B 1 95 ? 4.271 30.369 42.050 1.00 45.87 564 LYS B O 1
ATOM 1632 N N . PHE B 1 96 ? 3.977 31.737 43.827 1.00 46.21 565 PHE B N 1
ATOM 1633 C CA . PHE B 1 96 ? 2.950 30.928 44.466 1.00 46.43 565 PHE B CA 1
ATOM 1634 C C . PHE B 1 96 ? 1.876 31.822 45.064 1.00 48.44 565 PHE B C 1
ATOM 1635 O O . PHE B 1 96 ? 2.016 33.048 45.130 1.00 49.25 565 PHE B O 1
ATOM 1643 N N . LEU B 1 97 ? 0.801 31.204 45.509 1.00 50.28 566 LEU B N 1
ATOM 1644 C CA . LEU B 1 97 ? -0.230 31.911 46.230 1.00 52.83 566 LEU B CA 1
ATOM 1645 C C . LEU B 1 97 ? 0.023 31.771 47.718 1.00 54.44 566 LEU B C 1
ATOM 1646 O O . LEU B 1 97 ? 0.160 30.660 48.222 1.00 54.32 566 LEU B O 1
ATOM 1651 N N . ARG B 1 98 ? 0.087 32.894 48.428 1.00 56.89 567 ARG B N 1
ATOM 1652 C CA . ARG B 1 98 ? 0.074 32.849 49.887 1.00 59.95 567 ARG B CA 1
ATOM 1653 C C . ARG B 1 98 ? -1.370 32.833 50.342 1.00 62.32 567 ARG B C 1
ATOM 1654 O O . ARG B 1 98 ? -2.150 33.680 49.943 1.00 63.08 567 ARG B O 1
ATOM 1662 N N . GLY B 1 99 ? -1.725 31.835 51.142 1.00 64.55 568 GLY B N 1
ATOM 1663 C CA . GLY B 1 99 ? -3.096 31.646 51.571 1.00 68.29 568 GLY B CA 1
ATOM 1664 C C . GLY B 1 99 ? -3.336 32.134 52.983 1.00 72.08 568 GLY B C 1
ATOM 1665 O O . GLY B 1 99 ? -2.403 32.568 53.669 1.00 72.85 568 GLY B O 1
ATOM 1666 N N . ALA B 1 100 ? -4.591 32.056 53.423 1.00 75.41 569 ALA B N 1
ATOM 1667 C CA . ALA B 1 100 ? -4.964 32.418 54.791 1.00 79.14 569 ALA B CA 1
ATOM 1668 C C . ALA B 1 100 ? -4.230 31.554 55.816 1.00 80.35 569 ALA B C 1
ATOM 1669 O O . ALA B 1 100 ? -4.007 31.984 56.950 1.00 83.03 569 ALA B O 1
ATOM 1671 N N . ASP B 1 101 ? -3.853 30.340 55.403 1.00 78.71 570 ASP B N 1
ATOM 1672 C CA . ASP B 1 101 ? -3.127 29.399 56.264 1.00 79.32 570 ASP B CA 1
ATOM 1673 C C . ASP B 1 101 ? -1.611 29.665 56.320 1.00 76.56 570 ASP B C 1
ATOM 1674 O O . ASP B 1 101 ? -0.857 28.883 56.903 1.00 76.79 570 ASP B O 1
ATOM 1679 N N . PHE B 1 102 ? -1.192 30.776 55.705 1.00 74.03 571 PHE B N 1
ATOM 1680 C CA . PHE B 1 102 ? 0.208 31.244 55.678 1.00 71.93 571 PHE B CA 1
ATOM 1681 C C . PHE B 1 102 ? 1.160 30.321 54.903 1.00 68.00 571 PHE B C 1
ATOM 1682 O O . PHE B 1 102 ? 2.382 30.499 54.929 1.00 66.95 571 PHE B O 1
ATOM 1690 N N . LYS B 1 103 ? 0.582 29.362 54.192 1.00 65.76 572 LYS B N 1
ATOM 1691 C CA . LYS B 1 103 ? 1.349 28.433 53.386 1.00 62.18 572 LYS B CA 1
ATOM 1692 C C . LYS B 1 103 ? 1.343 28.867 51.932 1.00 58.89 572 LYS B C 1
ATOM 1693 O O . LYS B 1 103 ? 0.699 29.854 51.572 1.00 58.66 572 LYS B O 1
ATOM 1699 N N . LEU B 1 104 ? 2.073 28.127 51.103 1.00 55.78 573 LEU B N 1
ATOM 1700 C CA . LEU B 1 104 ? 2.130 28.399 49.676 1.00 53.20 573 LEU B CA 1
ATOM 1701 C C . LEU B 1 104 ? 1.195 27.473 48.912 1.00 53.00 573 LEU B C 1
ATOM 1702 O O . LEU B 1 104 ? 0.989 26.328 49.303 1.00 53.52 573 LEU B O 1
ATOM 1707 N N . HIS B 1 105 ? 0.621 27.983 47.828 1.00 52.59 574 HIS B N 1
ATOM 1708 C CA . HIS B 1 105 ? -0.328 27.223 47.022 1.00 53.20 574 HIS B CA 1
ATOM 1709 C C . HIS B 1 105 ? -0.093 27.521 45.576 1.00 52.64 574 HIS B C 1
ATOM 1710 O O . HIS B 1 105 ? 0.388 28.611 45.240 1.00 51.80 574 HIS B O 1
ATOM 1717 N N . THR B 1 106 ? -0.426 26.549 44.718 1.00 53.12 575 THR B N 1
ATOM 1718 C CA . THR B 1 106 ? -0.249 26.681 43.285 1.00 53.19 575 THR B CA 1
ATOM 1719 C C . THR B 1 106 ? -1.049 27.860 42.786 1.00 54.44 575 THR B C 1
ATOM 1720 O O . THR B 1 106 ? -2.214 28.023 43.156 1.00 55.67 575 THR B O 1
ATOM 1724 N N . LEU B 1 107 ? -0.423 28.693 41.962 1.00 54.65 576 LEU B N 1
ATOM 1725 C CA . LEU B 1 107 ? -1.142 29.764 41.288 1.00 56.56 576 LEU B CA 1
ATOM 1726 C C . LEU B 1 107 ? -2.401 29.193 40.626 1.00 59.23 576 LEU B C 1
ATOM 1727 O O . LEU B 1 107 ? -2.346 28.129 39.993 1.00 60.19 576 LEU B O 1
ATOM 1732 N N . PRO B 1 108 ? -3.533 29.879 40.784 1.00 61.17 577 PRO B N 1
ATOM 1733 C CA . PRO B 1 108 ? -4.768 29.492 40.087 1.00 63.59 577 PRO B CA 1
ATOM 1734 C C . PRO B 1 108 ? -4.615 29.684 38.583 1.00 64.60 577 PRO B C 1
ATOM 1735 O O . PRO B 1 108 ? -3.592 30.198 38.150 1.00 63.38 577 PRO B O 1
ATOM 1739 N N . THR B 1 109 ? -5.603 29.261 37.803 1.00 67.75 578 THR B N 1
ATOM 1740 C CA . THR B 1 109 ? -5.586 29.492 36.354 1.00 70.06 578 THR B CA 1
ATOM 1741 C C . THR B 1 109 ? -5.660 30.974 36.039 1.00 71.00 578 THR B C 1
ATOM 1742 O O . THR B 1 109 ? -6.091 31.772 36.868 1.00 70.48 578 THR B O 1
ATOM 1746 N N . GLU B 1 110 ? -5.233 31.333 34.833 1.00 73.38 579 GLU B N 1
ATOM 1747 C CA . GLU B 1 110 ? -5.359 32.699 34.338 1.00 75.65 579 GLU B CA 1
ATOM 1748 C C . GLU B 1 110 ? -6.745 33.291 34.643 1.00 76.65 579 GLU B C 1
ATOM 1749 O O . GLU B 1 110 ? -6.846 34.406 35.154 1.00 76.10 579 GLU B O 1
ATOM 1755 N N . ALA B 1 111 ? -7.795 32.519 34.350 1.00 78.73 580 ALA B N 1
ATOM 1756 C CA . ALA B 1 111 ? -9.184 32.905 34.635 1.00 80.64 580 ALA B CA 1
ATOM 1757 C C . ALA B 1 111 ? -9.450 33.229 36.122 1.00 79.91 580 ALA B C 1
ATOM 1758 O O . ALA B 1 111 ? -10.199 34.158 36.431 1.00 80.63 580 ALA B O 1
ATOM 1760 N N . ASN B 1 112 ? -8.832 32.470 37.030 1.00 78.94 581 ASN B N 1
ATOM 1761 C CA . ASN B 1 112 ? -9.035 32.660 38.474 1.00 78.73 581 ASN B CA 1
ATOM 1762 C C . ASN B 1 112 ? -7.806 33.235 39.202 1.00 76.57 581 ASN B C 1
ATOM 1763 O O . ASN B 1 112 ? -7.486 34.421 39.083 1.00 75.83 581 ASN B O 1
ATOM 1776 N N . THR B 1 121 ? 0.239 37.260 45.563 1.00 69.19 590 THR B N 1
ATOM 1777 C CA . THR B 1 121 ? 1.283 36.474 44.917 1.00 65.81 590 THR B CA 1
ATOM 1778 C C . THR B 1 121 ? 2.645 36.790 45.527 1.00 64.79 590 THR B C 1
ATOM 1779 O O . THR B 1 121 ? 3.009 37.966 45.669 1.00 66.11 590 THR B O 1
ATOM 1783 N N . VAL B 1 122 ? 3.386 35.738 45.885 1.00 61.48 591 VAL B N 1
ATOM 1784 C CA . VAL B 1 122 ? 4.743 35.877 46.426 1.00 60.05 591 VAL B CA 1
ATOM 1785 C C . VAL B 1 122 ? 5.761 35.066 45.628 1.00 57.92 591 VAL B C 1
ATOM 1786 O O . VAL B 1 122 ? 5.441 34.005 45.075 1.00 56.34 591 VAL B O 1
ATOM 1790 N N . LEU B 1 123 ? 6.991 35.567 45.599 1.00 56.97 592 LEU B N 1
ATOM 1791 C CA . LEU B 1 123 ? 8.122 34.854 45.039 1.00 54.86 592 LEU B CA 1
ATOM 1792 C C . LEU B 1 123 ? 8.819 34.024 46.136 1.00 52.92 592 LEU B C 1
ATOM 1793 O O . LEU B 1 123 ? 9.188 34.559 47.191 1.00 54.05 592 LEU B O 1
ATOM 1798 N N . ALA B 1 124 ? 8.986 32.721 45.881 1.00 49.26 593 ALA B N 1
ATOM 1799 C CA . ALA B 1 124 ? 9.545 31.790 46.868 1.00 46.61 593 ALA B CA 1
ATOM 1800 C C . ALA B 1 124 ? 10.715 30.991 46.320 1.00 45.03 593 ALA B C 1
ATOM 1801 O O . ALA B 1 124 ? 10.705 30.580 45.162 1.00 44.80 593 ALA B O 1
ATOM 1803 N N . SER B 1 125 ? 11.723 30.784 47.165 1.00 44.01 594 SER B N 1
ATOM 1804 C CA . SER B 1 125 ? 12.824 29.874 46.876 1.00 42.32 594 SER B CA 1
ATOM 1805 C C . SER B 1 125 ? 12.396 28.450 47.173 1.00 39.89 594 SER B C 1
ATOM 1806 O O . SER B 1 125 ? 11.907 28.148 48.273 1.00 39.24 594 SER B O 1
ATOM 1809 N N . CYS B 1 126 ? 12.580 27.569 46.201 1.00 37.95 595 CYS B N 1
ATOM 1810 C CA . CYS B 1 126 ? 12.073 26.219 46.325 1.00 36.36 595 CYS B CA 1
ATOM 1811 C C . CYS B 1 126 ? 12.912 25.282 45.516 1.00 35.67 595 CYS B C 1
ATOM 1812 O O . CYS B 1 126 ? 13.604 25.710 44.592 1.00 36.85 595 CYS B O 1
ATOM 1815 N N . VAL B 1 127 ? 12.856 24.002 45.880 1.00 34.18 596 VAL B N 1
ATOM 1816 C CA . VAL B 1 127 ? 13.643 22.970 45.251 1.00 33.82 596 VAL B CA 1
ATOM 1817 C C . VAL B 1 127 ? 12.719 22.056 44.452 1.00 33.76 596 VAL B C 1
ATOM 1818 O O . VAL B 1 127 ? 11.913 21.332 45.047 1.00 33.81 596 VAL B O 1
ATOM 1822 N N . PRO B 1 128 ? 12.818 22.100 43.120 1.00 34.20 597 PRO B N 1
ATOM 1823 C CA . PRO B 1 128 ? 12.053 21.190 42.258 1.00 34.87 597 PRO B CA 1
ATOM 1824 C C . PRO B 1 128 ? 12.560 19.755 42.352 1.00 35.97 597 PRO B C 1
ATOM 1825 O O . PRO B 1 128 ? 13.784 19.496 42.379 1.00 36.46 597 PRO B O 1
ATOM 1829 N N . ILE B 1 129 ? 11.615 18.830 42.448 1.00 36.77 598 ILE B N 1
ATOM 1830 C CA . ILE B 1 129 ? 11.914 17.400 42.487 1.00 37.59 598 ILE B CA 1
ATOM 1831 C C . ILE B 1 129 ? 11.039 16.666 41.462 1.00 39.96 598 ILE B C 1
ATOM 1832 O O . ILE B 1 129 ? 9.899 17.094 41.163 1.00 40.06 598 ILE B O 1
ATOM 1837 N N . LEU B 1 130 ? 11.586 15.583 40.915 1.00 41.97 599 LEU B N 1
ATOM 1838 C CA . LEU B 1 130 ? 10.933 14.807 39.869 1.00 44.64 599 LEU B CA 1
ATOM 1839 C C . LEU B 1 130 ? 10.368 13.496 40.433 1.00 45.81 599 LEU B C 1
ATOM 1840 O O . LEU B 1 130 ? 11.118 12.644 40.919 1.00 45.40 599 LEU B O 1
ATOM 1845 N N . LEU B 1 131 ? 9.040 13.351 40.361 1.00 47.88 600 LEU B N 1
ATOM 1846 C CA . LEU B 1 131 ? 8.322 12.200 40.935 1.00 49.87 600 LEU B CA 1
ATOM 1847 C C . LEU B 1 131 ? 8.419 10.974 40.008 1.00 52.81 600 LEU B C 1
ATOM 1848 O O . LEU B 1 131 ? 8.957 11.079 38.911 1.00 53.18 600 LEU B O 1
ATOM 1853 N N . ASP B 1 132 ? 7.917 9.819 40.450 1.00 56.33 601 ASP B N 1
ATOM 1854 C CA . ASP B 1 132 ? 7.984 8.591 39.624 1.00 60.77 601 ASP B CA 1
ATOM 1855 C C . ASP B 1 132 ? 7.064 8.737 38.411 1.00 62.97 601 ASP B C 1
ATOM 1856 O O . ASP B 1 132 ? 7.288 8.128 37.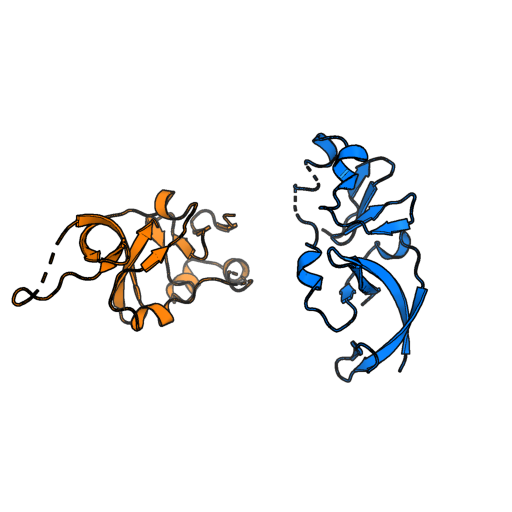375 1.00 65.71 601 ASP B O 1
ATOM 1861 N N . ASP B 1 133 ? 6.033 9.559 38.583 1.00 62.83 602 ASP B N 1
ATOM 1862 C CA . ASP B 1 133 ? 5.192 10.131 37.523 1.00 63.99 602 ASP B CA 1
ATOM 1863 C C . ASP B 1 133 ? 5.982 10.792 36.384 1.00 62.75 602 ASP B C 1
ATOM 1864 O O . ASP B 1 133 ? 5.447 11.013 35.290 1.00 64.23 602 ASP B O 1
ATOM 1869 N N . GLN B 1 134 ? 7.235 11.162 36.679 1.00 59.23 603 GLN B N 1
ATOM 1870 C CA . GLN B 1 134 ? 7.981 12.191 35.927 1.00 57.42 603 GLN B CA 1
ATOM 1871 C C . GLN B 1 134 ? 7.280 13.586 35.909 1.00 54.91 603 GLN B C 1
ATOM 1872 O O . GLN B 1 134 ? 7.476 14.390 34.991 1.00 54.95 603 GLN B O 1
ATOM 1878 N N . THR B 1 135 ? 6.483 13.859 36.944 1.00 51.99 604 THR B N 1
ATOM 1879 C CA . THR B 1 135 ? 5.945 15.199 37.165 1.00 49.32 604 THR B CA 1
ATOM 1880 C C . THR B 1 135 ? 6.750 15.922 38.213 1.00 46.02 604 THR B C 1
ATOM 1881 O O . THR B 1 135 ? 7.441 15.296 39.025 1.00 45.77 604 THR B O 1
ATOM 1885 N N . VAL B 1 136 ? 6.672 17.242 38.190 1.00 44.05 605 VAL B N 1
ATOM 1886 C CA . VAL B 1 136 ? 7.516 18.069 39.016 1.00 41.62 605 VAL B CA 1
ATOM 1887 C C . VAL B 1 136 ? 6.750 18.511 40.245 1.00 40.50 605 VAL B C 1
ATOM 1888 O O . VAL B 1 136 ? 5.576 18.853 40.168 1.00 41.57 605 VAL B O 1
ATOM 1892 N N . GLN B 1 137 ? 7.439 18.532 41.372 1.00 38.68 606 GLN B N 1
ATOM 1893 C CA . GLN B 1 137 ? 6.896 19.045 42.603 1.00 37.27 606 GLN B CA 1
ATOM 1894 C C . GLN B 1 137 ? 7.954 19.976 43.202 1.00 35.65 606 GLN B C 1
ATOM 1895 O O . GLN B 1 137 ? 9.031 20.146 42.619 1.00 35.63 606 GLN B O 1
ATOM 1901 N N . TYR B 1 138 ? 7.649 20.623 44.326 1.00 34.80 607 TYR B N 1
ATOM 1902 C CA . TYR B 1 138 ? 8.536 21.654 44.862 1.00 32.96 607 TYR B CA 1
ATOM 1903 C C . TYR B 1 138 ? 8.619 21.651 46.376 1.00 33.21 607 TYR B C 1
ATOM 1904 O O . TYR B 1 138 ? 7.591 21.691 47.052 1.00 34.08 607 TYR B O 1
ATOM 1913 N N . LEU B 1 139 ? 9.847 21.645 46.907 1.00 32.58 608 LEU B N 1
ATOM 1914 C CA . LEU B 1 139 ? 10.061 21.766 48.348 1.00 32.78 608 LEU B CA 1
ATOM 1915 C C . LEU B 1 139 ? 10.446 23.191 48.703 1.00 33.62 608 LEU B C 1
ATOM 1916 O O . LEU B 1 139 ? 11.218 23.836 47.988 1.00 33.58 608 LEU B O 1
ATOM 1921 N N . TYR B 1 140 ? 9.926 23.677 49.822 1.00 34.58 609 TYR B N 1
ATOM 1922 C CA . TYR B 1 140 ? 10.310 24.972 50.316 1.00 35.60 609 TYR B CA 1
ATOM 1923 C C . TYR B 1 140 ? 10.451 24.996 51.839 1.00 38.18 609 TYR B C 1
ATOM 1924 O O . TYR B 1 140 ? 9.863 24.165 52.552 1.00 38.72 609 TYR B O 1
ATOM 1933 N N . ASP B 1 141 ? 11.245 25.951 52.320 1.00 39.74 610 ASP B N 1
ATOM 1934 C CA . ASP B 1 141 ? 11.635 26.001 53.714 1.00 42.57 610 ASP B CA 1
ATOM 1935 C C . ASP B 1 141 ? 10.563 26.662 54.565 1.00 44.68 610 ASP B C 1
ATOM 1936 O O . ASP B 1 141 ? 10.308 27.866 54.454 1.00 45.31 610 ASP B O 1
ATOM 1941 N N . ASP B 1 142 ? 9.942 25.850 55.413 1.00 46.58 611 ASP B N 1
ATOM 1942 C CA . ASP B 1 142 ? 8.958 26.307 56.391 1.00 49.38 611 ASP B CA 1
ATOM 1943 C C . ASP B 1 142 ? 9.669 26.897 57.605 1.00 51.56 611 ASP B C 1
ATOM 1944 O O . ASP B 1 142 ? 10.347 26.171 58.334 1.00 52.59 611 ASP B O 1
#

InterPro domains:
  IPR021646 Sir1, ORC-binding domain [PF11603] (3-125)
  IPR021646 Sir1, ORC-binding domain [PF11603] (465-585)
  IPR037240 ORC1-binding domain [SSF144005] (1-128)
  IPR037240 ORC1-binding domain [SSF144005] (462-588)

B-factor: mean 55.64, std 16.04, range [23.68, 116.78]

Secondary structure (DSSP, 8-state):
--S-EESSSSEEEETTEEEETTTTEEE-TT-TTHHHHS-HHHH-----PPPGGGGSS--S-EEE--SSHHHHS--EEEEEEE-TTSSEE----EEEEEEEEE-TTS-EEEEEE-/--EE--SSEEEETTEEEETTTTEEE-TT-TTHHHHS-HHHH-----PPPGGGGGS-SS-EEE--SSHHHHS--EEEEEEE-TTSSEEPPPPTT--EEEEEEEEE-TTS-EEEEEE-